Protein AF-A0A2G9MDY3-F1 (afdb_monomer_lite)

pLDDT: mean 88.64, std 10.99, range [37.69, 98.12]

Foldseek 3Di:
DDPDDVFQEDEDELVNLVDDLVSLCVVCVRGFKYAYDYDDKDFAPCLVVVFVVLCVVVVFFKEFEKAFAADPLQGRFKIFFLVQLLVPPDLQLSQLQDDRNRMMGTSVVCSVCSVLVSCVSVVDGNNPDDPVRYRYHHDHRMYDYLPGVSVVSLLPDDLVSRVSGIDGVLVVVLVVCVVVVNNPVDCSVVSVVVVCVVSVSVSVVVVVVVVVVVVD

Secondary structure (DSSP, 8-state):
--------EEEE-TTGGGS-HHHHHHHTTT-SEEEE--SSEEE-TTHHHHHHHHHHHH--SEEEEEEEEEETTTEEEEEE-HHHHHHHS-HHHHHHH--GGGEEEEHHHHHHTHHHHHHHHTT----S--TTTEEEEEEEEEEEETTSHHHHHHHTS-HHHHHHHEE-HHHHHHHHHHHTT-TTTSHHHHHHHHHHHHTT-HHHHHHHHHHHHTT-

Radius of gyration: 18.97 Å; chains: 1; bounding box: 50×37×52 Å

Sequence (216 aa):
MIFKIDKKIIRLNEEDLRKDLSYFKEKLKDYEYISFIKGKCKINKFRDYLLTRALSLTNKDISCCDYSAYSEPMGEYLIFMSLRNLRHAKKEEFNKMVDLNQIAVKRDYFLRNLDKFRKTLSGKEIEFINEKNTAFIEIPLVSIELDNPKINTINKLNKLSIEKSFQFNFAVELYSLKARNRLFTSPYLYKILLWAMIHRNWFIIKYLLEKSNMTS

Structure (mmCIF, N/CA/C/O backbone):
data_AF-A0A2G9MDY3-F1
#
_entry.id   AF-A0A2G9MDY3-F1
#
loop_
_atom_site.group_PDB
_atom_site.id
_atom_site.type_symbol
_atom_site.label_atom_id
_atom_site.label_alt_id
_atom_site.label_comp_id
_atom_site.label_asym_id
_atom_site.label_entity_id
_atom_site.label_seq_id
_atom_site.pdbx_PDB_ins_code
_atom_site.Cartn_x
_atom_site.Cartn_y
_atom_site.Cartn_z
_atom_site.occupancy
_atom_site.B_iso_or_equiv
_atom_site.auth_seq_id
_atom_site.auth_comp_id
_atom_site.auth_asym_id
_atom_site.auth_atom_id
_atom_site.pdbx_PDB_model_num
ATOM 1 N N . MET A 1 1 ? -17.557 -21.832 -3.424 1.00 38.56 1 MET A N 1
ATOM 2 C CA . MET A 1 1 ? -17.188 -21.831 -1.991 1.00 38.56 1 MET A CA 1
ATOM 3 C C . MET A 1 1 ? -17.495 -20.446 -1.431 1.00 38.56 1 MET A C 1
ATOM 5 O O . MET A 1 1 ? -16.902 -19.480 -1.895 1.00 38.56 1 MET A O 1
ATOM 9 N N . ILE A 1 2 ? -18.492 -20.323 -0.551 1.00 37.69 2 ILE A N 1
ATOM 10 C CA . ILE A 1 2 ? -18.902 -19.042 0.049 1.00 37.69 2 ILE A CA 1
ATOM 11 C C . ILE A 1 2 ? -18.134 -18.908 1.361 1.00 37.69 2 ILE A C 1
ATOM 13 O O . ILE A 1 2 ? -18.393 -19.647 2.308 1.00 37.69 2 ILE A O 1
ATOM 17 N N . PHE A 1 3 ? -17.155 -18.011 1.411 1.00 44.28 3 PHE A N 1
ATOM 18 C CA . PHE A 1 3 ? -16.399 -17.765 2.631 1.00 44.28 3 PHE A CA 1
ATOM 19 C C . PHE A 1 3 ? -17.243 -16.910 3.588 1.00 44.28 3 PHE A C 1
ATOM 21 O O . PHE A 1 3 ? -17.237 -15.684 3.512 1.00 44.28 3 PHE A O 1
ATOM 28 N N . LYS A 1 4 ? -18.018 -17.564 4.461 1.00 43.50 4 LYS A N 1
ATOM 29 C CA . LYS A 1 4 ? -18.798 -16.897 5.509 1.00 43.50 4 LYS A CA 1
ATOM 30 C C . LYS A 1 4 ? -17.879 -16.516 6.666 1.00 43.50 4 LYS A C 1
ATOM 32 O O . LYS A 1 4 ? -17.521 -17.334 7.505 1.00 43.50 4 LYS A O 1
ATOM 37 N N . ILE A 1 5 ? -17.492 -15.253 6.683 1.00 53.06 5 ILE A N 1
ATOM 38 C CA . ILE A 1 5 ? -17.042 -14.565 7.881 1.00 53.06 5 ILE A CA 1
ATOM 39 C C . ILE A 1 5 ? -18.185 -13.611 8.247 1.00 53.06 5 ILE A C 1
ATOM 41 O O . ILE A 1 5 ? -18.503 -12.727 7.456 1.00 53.06 5 ILE A O 1
ATOM 45 N N . ASP A 1 6 ? -18.781 -13.778 9.428 1.00 55.62 6 ASP A N 1
ATOM 46 C CA . ASP A 1 6 ? -19.875 -12.955 9.991 1.00 55.62 6 ASP A CA 1
ATOM 47 C C . ASP A 1 6 ? -19.447 -11.517 10.369 1.00 55.62 6 ASP A C 1
ATOM 49 O O . ASP A 1 6 ? -19.952 -10.906 11.309 1.00 55.62 6 ASP A O 1
ATOM 53 N N . LYS A 1 7 ? -18.467 -10.939 9.668 1.00 61.06 7 LYS A N 1
ATOM 54 C CA . LYS A 1 7 ? -17.857 -9.676 10.086 1.00 61.06 7 LYS A CA 1
ATOM 55 C C . LYS A 1 7 ? -18.560 -8.488 9.460 1.00 61.06 7 LYS A C 1
ATOM 57 O O . LYS A 1 7 ? -18.465 -8.245 8.259 1.00 61.06 7 LYS A O 1
ATOM 62 N N . LYS A 1 8 ? -19.179 -7.688 10.327 1.00 84.44 8 LYS A N 1
ATOM 63 C CA . LYS A 1 8 ? -19.641 -6.331 10.040 1.00 84.44 8 LYS A CA 1
ATOM 64 C C . LYS A 1 8 ? -18.410 -5.442 9.788 1.00 84.44 8 LYS A C 1
ATOM 66 O O . LYS A 1 8 ? -17.887 -4.814 10.707 1.00 84.44 8 LYS A O 1
ATOM 71 N N . ILE A 1 9 ? -17.898 -5.431 8.556 1.00 92.31 9 ILE A N 1
ATOM 72 C CA . ILE A 1 9 ? -16.914 -4.445 8.085 1.00 92.31 9 ILE A CA 1
ATOM 73 C C . ILE A 1 9 ? -17.639 -3.264 7.449 1.00 92.31 9 ILE A C 1
ATOM 75 O O . ILE A 1 9 ? -18.597 -3.443 6.701 1.00 92.31 9 ILE A O 1
ATOM 79 N N . ILE A 1 10 ? -17.152 -2.059 7.719 1.00 94.38 10 ILE A N 1
ATOM 80 C CA . ILE A 1 10 ? -17.548 -0.858 6.989 1.00 94.38 10 ILE A CA 1
ATOM 81 C C . ILE A 1 10 ? -16.352 -0.286 6.244 1.00 94.38 10 ILE A C 1
ATOM 83 O O . ILE A 1 10 ? -15.213 -0.330 6.716 1.00 94.38 10 ILE A O 1
ATOM 87 N N . ARG A 1 11 ? -16.614 0.249 5.056 1.00 94.06 11 ARG A N 1
ATOM 88 C CA . ARG A 1 11 ? -15.631 0.994 4.280 1.00 94.06 11 ARG A CA 1
ATOM 89 C C . ARG A 1 11 ? -15.905 2.481 4.447 1.00 94.06 11 ARG A C 1
ATOM 91 O O . ARG A 1 11 ? -17.011 2.925 4.159 1.00 94.06 11 ARG A O 1
ATOM 98 N N . LEU A 1 12 ? -14.908 3.219 4.917 1.00 94.50 12 LEU A N 1
ATOM 99 C CA . LEU A 1 12 ? -14.964 4.668 5.060 1.00 94.50 12 LEU A CA 1
ATOM 100 C C . LEU A 1 12 ? -14.267 5.340 3.883 1.00 94.50 12 LEU A C 1
ATOM 102 O O . LEU A 1 12 ? -13.198 4.896 3.452 1.00 94.50 12 LEU A O 1
ATOM 106 N N . ASN A 1 13 ? -14.861 6.418 3.389 1.00 92.38 13 ASN A N 1
ATOM 107 C CA . ASN A 1 13 ? -14.244 7.278 2.386 1.00 92.38 13 ASN A CA 1
ATOM 108 C C . ASN A 1 13 ? -13.581 8.512 3.036 1.00 92.38 13 ASN A C 1
ATOM 110 O O . ASN A 1 13 ? -13.541 8.668 4.260 1.00 92.38 13 ASN A O 1
ATOM 114 N N . GLU A 1 14 ? -13.028 9.401 2.212 1.00 88.00 14 GLU A N 1
ATOM 115 C CA . GLU A 1 14 ? -12.381 10.629 2.690 1.00 88.00 14 GLU A CA 1
ATOM 116 C C . GLU A 1 14 ? -13.346 11.601 3.384 1.00 88.00 14 GLU A C 1
ATOM 118 O O . GLU A 1 14 ? -12.943 12.316 4.301 1.00 88.00 14 GLU A O 1
ATOM 123 N N . GLU A 1 15 ? -14.610 11.639 2.964 1.00 90.31 15 GLU A N 1
ATOM 124 C CA . GLU A 1 15 ? -15.625 12.529 3.533 1.00 90.31 15 GLU A CA 1
ATOM 125 C C . GLU A 1 15 ? -16.046 12.075 4.930 1.00 90.31 15 GLU A C 1
ATOM 127 O O . GLU A 1 15 ? -16.189 12.904 5.832 1.00 90.31 15 GLU A O 1
ATOM 132 N N . ASP A 1 16 ? -16.167 10.760 5.132 1.00 90.31 16 ASP A N 1
ATOM 133 C CA . ASP A 1 16 ? -16.453 10.155 6.431 1.00 90.31 16 ASP A CA 1
ATOM 134 C C . ASP A 1 16 ? -15.417 10.583 7.469 1.00 90.31 16 ASP A C 1
ATOM 136 O O . ASP A 1 16 ? -15.757 11.013 8.567 1.00 90.31 16 ASP A O 1
ATOM 140 N N . LEU A 1 17 ? -14.135 10.522 7.109 1.00 87.62 17 LEU A N 1
ATOM 141 C CA . LEU A 1 17 ? -13.013 10.828 7.998 1.00 87.62 17 LEU A CA 1
ATOM 142 C C . LEU A 1 17 ? -12.923 12.307 8.415 1.00 87.62 17 LEU A C 1
ATOM 144 O O . LEU A 1 17 ? -12.200 12.623 9.363 1.00 87.62 17 LEU A O 1
ATOM 148 N N . ARG A 1 18 ? -13.691 13.207 7.787 1.00 90.00 18 ARG A N 1
ATOM 149 C CA . ARG A 1 18 ? -13.826 14.615 8.207 1.00 90.00 18 ARG A CA 1
ATOM 150 C C . ARG A 1 18 ? -14.886 14.825 9.294 1.00 90.00 18 ARG A C 1
ATOM 152 O O . ARG A 1 18 ? -14.945 15.911 9.864 1.00 90.00 18 ARG A O 1
ATOM 159 N N . LYS A 1 19 ? -15.720 13.822 9.584 1.00 93.12 19 LYS A N 1
ATOM 160 C CA . LYS A 1 19 ? -16.770 13.888 10.614 1.00 93.12 19 LYS A CA 1
ATOM 161 C C . LYS A 1 19 ? -16.190 13.772 12.019 1.00 93.12 19 LYS A C 1
ATOM 163 O O . LYS A 1 19 ? -15.053 13.332 12.189 1.00 93.12 19 LYS A O 1
ATOM 168 N N . ASP A 1 20 ? -16.960 14.182 13.022 1.00 92.00 20 ASP A N 1
ATOM 169 C CA . ASP A 1 20 ? -16.554 14.191 14.429 1.00 92.00 20 ASP A CA 1
ATOM 170 C C . ASP A 1 20 ? -16.581 12.796 15.092 1.00 92.00 20 ASP A C 1
ATOM 172 O O . ASP A 1 20 ? -16.919 11.783 14.480 1.00 92.00 20 ASP A O 1
ATOM 176 N N . LEU A 1 21 ? -16.152 12.722 16.356 1.00 92.00 21 LEU A N 1
ATOM 177 C CA . LEU A 1 21 ? -16.095 11.455 17.090 1.00 92.00 21 LEU A CA 1
ATOM 178 C C . LEU A 1 21 ? -17.491 10.900 17.423 1.00 92.00 21 LEU A C 1
ATOM 180 O O . LEU A 1 21 ? -17.662 9.682 17.437 1.00 92.00 21 LEU A O 1
ATOM 184 N N . SER A 1 22 ? -18.473 11.762 17.700 1.00 93.31 22 SER A N 1
ATOM 185 C CA . SER A 1 22 ? -19.866 11.369 17.972 1.00 93.31 22 SER A CA 1
ATOM 186 C C . SER A 1 22 ? -20.457 10.604 16.797 1.00 93.31 22 SER A C 1
ATOM 188 O O . SER A 1 22 ? -20.954 9.494 16.983 1.00 93.31 22 SER A O 1
ATOM 190 N N . TYR A 1 23 ? -20.281 11.138 15.587 1.00 94.25 23 TYR A N 1
ATOM 191 C CA . TYR A 1 23 ? -20.663 10.484 14.344 1.00 94.25 23 TYR A CA 1
ATOM 192 C C . TYR A 1 23 ? -20.082 9.073 14.244 1.00 94.25 23 TYR A C 1
ATOM 194 O O . TYR A 1 23 ? -20.791 8.119 13.930 1.00 94.25 23 TYR A O 1
ATOM 202 N N . PHE A 1 24 ? -18.792 8.915 14.549 1.00 93.88 24 PHE A N 1
ATOM 203 C CA . PHE A 1 24 ? -18.139 7.612 14.477 1.00 93.88 24 PHE A CA 1
ATOM 204 C C . PHE A 1 24 ? -18.621 6.631 15.539 1.00 93.88 24 PHE A C 1
ATOM 206 O O . PHE A 1 24 ? -18.802 5.457 15.222 1.00 93.88 24 PHE A O 1
ATOM 213 N N . LYS A 1 25 ? -18.854 7.078 16.777 1.00 93.44 25 LYS A N 1
ATOM 214 C CA . LYS A 1 25 ? -19.394 6.208 17.834 1.00 93.44 25 LYS A CA 1
ATOM 215 C C . LYS A 1 25 ? -20.750 5.624 17.440 1.00 93.44 25 LYS A C 1
ATOM 217 O O . LYS A 1 25 ? -20.996 4.450 17.697 1.00 93.44 25 LYS A O 1
ATOM 222 N N . GLU A 1 26 ? -21.591 6.418 16.785 1.00 94.44 26 GLU A N 1
ATOM 223 C CA . GLU A 1 26 ? -22.900 5.973 16.318 1.00 94.44 26 GLU A CA 1
ATOM 224 C C . GLU A 1 26 ? -22.807 5.112 15.050 1.00 94.44 26 GLU A C 1
ATOM 226 O O . GLU A 1 26 ? -23.263 3.968 15.049 1.00 94.44 26 GLU A O 1
ATOM 231 N N . LYS A 1 27 ? -22.161 5.615 13.988 1.00 94.00 27 LYS A N 1
ATOM 232 C CA . LYS A 1 27 ? -22.051 4.923 12.690 1.00 94.00 27 LYS A CA 1
ATOM 233 C C . LYS A 1 27 ? -21.358 3.569 12.804 1.00 94.00 27 LYS A C 1
ATOM 235 O O . LYS A 1 27 ? -21.689 2.643 12.068 1.00 94.00 27 LYS A O 1
ATOM 240 N N . LEU A 1 28 ? -20.384 3.453 13.705 1.00 94.62 28 LEU A N 1
ATOM 241 C CA . LEU A 1 28 ? -19.557 2.260 13.855 1.00 94.62 28 LEU A CA 1
ATOM 242 C C . LEU A 1 28 ? -20.050 1.311 14.953 1.00 94.62 28 LEU A C 1
ATOM 244 O O . LEU A 1 28 ? -19.397 0.296 15.184 1.00 94.62 28 LEU A O 1
ATOM 248 N N . LYS A 1 29 ? -21.176 1.595 15.626 1.00 93.06 29 LYS A N 1
ATOM 249 C CA . LYS A 1 29 ? -21.657 0.797 16.772 1.00 93.06 29 LYS A CA 1
ATOM 250 C C . LYS A 1 29 ? -21.814 -0.687 16.436 1.00 93.06 29 LYS A C 1
ATOM 252 O O . LYS A 1 29 ? -21.451 -1.549 17.231 1.00 93.06 29 LYS A O 1
ATOM 257 N N . ASP A 1 30 ? -22.278 -0.959 15.222 1.00 92.44 30 ASP A N 1
ATOM 258 C CA . ASP A 1 30 ? -22.514 -2.303 14.726 1.00 92.44 30 ASP A CA 1
ATOM 259 C C . ASP A 1 30 ? -21.273 -2.923 14.089 1.00 92.44 30 ASP A C 1
ATOM 261 O O . ASP A 1 30 ? -21.193 -4.135 13.997 1.00 92.44 30 ASP A O 1
ATOM 265 N N . TYR A 1 31 ? -20.278 -2.148 13.673 1.00 94.50 31 TYR A N 1
ATOM 266 C CA . TYR A 1 31 ? -19.159 -2.674 12.895 1.00 94.50 31 TYR A CA 1
ATOM 267 C C . TYR A 1 31 ? -17.989 -3.095 13.782 1.00 94.50 31 TYR A C 1
ATOM 269 O O . TYR A 1 31 ? -17.641 -2.426 14.747 1.00 94.50 31 TYR A O 1
ATOM 277 N N . GLU A 1 32 ? -17.341 -4.201 13.435 1.00 94.88 32 GLU A N 1
ATOM 278 C CA . GLU A 1 32 ? -16.154 -4.689 14.145 1.00 94.88 32 GLU A CA 1
ATOM 279 C C . GLU A 1 32 ? -14.865 -4.200 13.470 1.00 94.88 32 GLU A C 1
ATOM 281 O O . GLU A 1 32 ? -13.869 -3.899 14.134 1.00 94.88 32 GLU A O 1
ATOM 286 N N . TYR A 1 33 ? -14.902 -4.069 12.142 1.00 95.88 33 TYR A N 1
ATOM 287 C CA . TYR A 1 33 ? -13.753 -3.698 11.326 1.00 95.88 33 TYR A CA 1
ATOM 288 C C . TYR A 1 33 ? -14.051 -2.509 10.440 1.00 95.88 33 TYR A C 1
ATOM 290 O O . TYR A 1 33 ? -15.172 -2.295 9.980 1.00 95.88 33 TYR A O 1
ATOM 298 N N . ILE A 1 34 ? -12.996 -1.762 10.165 1.00 96.44 34 ILE A N 1
ATOM 299 C CA . ILE A 1 34 ? -13.036 -0.566 9.347 1.00 96.44 34 ILE A CA 1
ATOM 300 C C . ILE A 1 34 ? -11.976 -0.722 8.276 1.00 96.44 34 ILE A C 1
ATOM 302 O O . ILE A 1 34 ? -10.834 -1.070 8.567 1.00 96.44 34 ILE A O 1
ATOM 306 N N . SER A 1 35 ? -12.361 -0.465 7.039 1.00 95.56 35 SER A N 1
ATOM 307 C CA . SER A 1 35 ? -11.448 -0.359 5.910 1.00 95.56 35 SER A CA 1
ATOM 308 C C . SER A 1 35 ? -11.633 0.987 5.229 1.00 95.56 35 SER A C 1
ATOM 310 O O . SER A 1 35 ? -12.582 1.715 5.526 1.00 95.56 35 SER A O 1
ATOM 312 N N . PHE A 1 36 ? -10.737 1.321 4.308 1.00 93.88 36 PHE A N 1
ATOM 313 C CA . PHE A 1 36 ? -10.724 2.644 3.696 1.00 93.88 36 PHE A CA 1
ATOM 314 C C . PHE A 1 36 ? -10.801 2.580 2.175 1.00 93.88 36 PHE A C 1
ATOM 316 O O . PHE A 1 36 ? -10.432 1.573 1.554 1.00 93.88 36 PHE A O 1
ATOM 323 N N . ILE A 1 37 ? -11.300 3.670 1.594 1.00 91.06 37 ILE A N 1
ATOM 324 C CA . ILE A 1 37 ? -11.182 3.984 0.174 1.00 91.06 37 ILE A CA 1
ATOM 325 C C . ILE A 1 37 ? -10.776 5.448 -0.011 1.00 91.06 37 ILE A C 1
ATOM 327 O O . ILE A 1 37 ? -11.418 6.352 0.523 1.00 91.06 37 ILE A O 1
ATOM 331 N N . LYS A 1 38 ? -9.680 5.668 -0.736 1.00 88.06 38 LYS A N 1
ATOM 332 C CA . LYS A 1 38 ? -9.058 6.976 -0.958 1.00 88.06 38 LYS A CA 1
ATOM 333 C C . LYS A 1 38 ? -8.594 7.108 -2.408 1.00 88.06 38 LYS A C 1
ATOM 335 O O . LYS A 1 38 ? -7.854 6.249 -2.893 1.00 88.06 38 LYS A O 1
ATOM 340 N N . GLY A 1 39 ? -8.960 8.211 -3.061 1.00 85.62 39 GLY A N 1
ATOM 341 C CA . GLY A 1 39 ? -8.597 8.489 -4.454 1.00 85.62 39 GLY A CA 1
ATOM 342 C C . GLY A 1 39 ? -9.020 7.405 -5.459 1.00 85.62 39 GLY A C 1
ATOM 343 O O . GLY A 1 39 ? -9.844 6.536 -5.173 1.00 85.62 39 GLY A O 1
ATOM 344 N N . LYS A 1 40 ? -8.434 7.457 -6.664 1.00 87.69 40 LYS A N 1
ATOM 345 C CA . LYS A 1 40 ? -8.646 6.436 -7.699 1.00 87.69 40 LYS A CA 1
ATOM 346 C C . LYS A 1 40 ? -7.850 5.175 -7.368 1.00 87.69 40 LYS A C 1
ATOM 348 O O . LYS A 1 40 ? -6.620 5.213 -7.255 1.00 87.69 40 LYS A O 1
ATOM 353 N N . CYS A 1 41 ? -8.561 4.068 -7.194 1.00 91.62 41 CYS A N 1
ATOM 354 C CA . CYS A 1 41 ? -7.986 2.751 -6.963 1.00 91.62 41 CYS A CA 1
ATOM 355 C C . CYS A 1 41 ? -8.952 1.647 -7.410 1.00 91.62 41 CYS A C 1
ATOM 357 O O . CYS A 1 41 ? -10.169 1.838 -7.445 1.00 91.62 41 CYS A O 1
ATOM 359 N N . LYS A 1 42 ? -8.402 0.467 -7.703 1.00 93.06 42 LYS A N 1
ATOM 360 C CA . LYS A 1 42 ? -9.161 -0.769 -7.917 1.00 93.06 42 LYS A CA 1
ATOM 361 C C . LYS A 1 42 ? -8.990 -1.667 -6.701 1.00 93.06 42 LYS A C 1
ATOM 363 O O . LYS A 1 42 ? -7.872 -1.925 -6.263 1.00 93.06 42 LYS A O 1
ATOM 368 N N . ILE A 1 43 ? -10.103 -2.143 -6.153 1.00 93.31 43 ILE A N 1
ATOM 369 C CA . ILE A 1 43 ? -10.115 -3.004 -4.968 1.00 93.31 43 ILE A CA 1
ATOM 370 C C . ILE A 1 43 ? -10.360 -4.447 -5.395 1.00 93.31 43 ILE A C 1
ATOM 372 O O . ILE A 1 43 ? -11.357 -4.740 -6.057 1.00 93.31 43 ILE A O 1
ATOM 376 N N . ASN A 1 44 ? -9.479 -5.364 -4.991 1.00 94.62 44 ASN A N 1
ATOM 377 C CA . ASN A 1 44 ? -9.714 -6.788 -5.187 1.00 94.62 44 ASN A CA 1
ATOM 378 C C . ASN A 1 44 ? -10.982 -7.212 -4.424 1.00 94.62 44 ASN A C 1
ATOM 380 O O . ASN A 1 44 ? -11.157 -6.864 -3.255 1.00 94.62 44 ASN A O 1
ATOM 384 N N . LYS A 1 45 ? -11.853 -8.010 -5.053 1.00 92.94 45 LYS A N 1
ATOM 385 C CA . LYS A 1 45 ? -13.113 -8.476 -4.443 1.00 92.94 45 LYS A CA 1
ATOM 386 C C . LYS A 1 45 ? -12.925 -9.238 -3.124 1.00 92.94 45 LYS A C 1
ATOM 388 O O . LYS A 1 45 ? -13.845 -9.298 -2.317 1.00 92.94 45 LYS A O 1
ATOM 393 N N . PHE A 1 46 ? -11.739 -9.798 -2.894 1.00 92.88 46 PHE A N 1
ATOM 394 C CA . PHE A 1 46 ? -11.382 -10.512 -1.672 1.00 92.88 46 PHE A CA 1
ATOM 395 C C . PHE A 1 46 ? -10.633 -9.650 -0.647 1.00 92.88 46 PHE A C 1
ATOM 397 O O . PHE A 1 46 ? -10.294 -10.166 0.415 1.00 92.88 46 PHE A O 1
ATOM 404 N N . ARG A 1 47 ? -10.373 -8.359 -0.923 1.00 95.00 47 ARG A N 1
ATOM 405 C CA . ARG A 1 47 ? -9.555 -7.492 -0.055 1.00 95.00 47 ARG A CA 1
ATOM 406 C C . ARG A 1 47 ? -10.059 -7.492 1.384 1.00 95.00 47 ARG A C 1
ATOM 408 O O . ARG A 1 47 ? -9.335 -7.881 2.295 1.00 95.00 47 ARG A O 1
ATOM 415 N N . ASP A 1 48 ? -11.306 -7.074 1.575 1.00 94.25 48 ASP A N 1
ATOM 416 C CA . ASP A 1 48 ? -11.885 -6.904 2.910 1.00 94.25 48 ASP A CA 1
ATOM 417 C C . ASP A 1 48 ? -12.001 -8.241 3.645 1.00 94.25 48 ASP A C 1
ATOM 419 O O . ASP A 1 48 ? -11.737 -8.321 4.844 1.00 94.25 48 ASP A O 1
ATOM 423 N N . TYR A 1 49 ? -12.303 -9.312 2.912 1.00 93.00 49 TYR A N 1
ATOM 424 C CA . TYR A 1 49 ? -12.314 -10.666 3.452 1.00 93.00 49 TYR A CA 1
ATOM 425 C C . TYR A 1 49 ? -10.935 -11.074 3.997 1.00 93.00 49 TYR A C 1
ATOM 427 O O . TYR A 1 49 ? -10.824 -11.473 5.155 1.00 93.00 49 TYR A O 1
ATOM 435 N N . LEU A 1 50 ? -9.874 -10.939 3.197 1.00 95.31 50 LEU A N 1
ATOM 436 C CA . LEU A 1 50 ? -8.525 -11.354 3.588 1.00 95.31 50 LEU A CA 1
ATOM 437 C C . LEU A 1 50 ? -7.972 -10.491 4.727 1.00 95.31 50 LEU A C 1
ATOM 439 O O . LEU A 1 50 ? -7.444 -11.032 5.700 1.00 95.31 50 LEU A O 1
ATOM 443 N N . LEU A 1 51 ? -8.157 -9.170 4.655 1.00 95.94 51 LEU A N 1
ATOM 444 C CA . LEU A 1 51 ? -7.737 -8.237 5.702 1.00 95.94 51 LEU A CA 1
ATOM 445 C C . LEU A 1 51 ? -8.431 -8.535 7.041 1.00 95.94 51 LEU A C 1
ATOM 447 O O . LEU A 1 51 ? -7.777 -8.725 8.068 1.00 95.94 51 LEU A O 1
ATOM 451 N N . THR A 1 52 ? -9.759 -8.676 7.045 1.00 95.31 52 THR A N 1
ATOM 452 C CA . THR A 1 52 ? -10.505 -8.968 8.283 1.00 95.31 52 THR A CA 1
ATOM 453 C C . THR A 1 52 ? -10.272 -10.382 8.811 1.00 95.31 52 THR A C 1
ATOM 455 O O . THR A 1 52 ? -10.319 -10.606 10.029 1.00 95.31 52 THR A O 1
ATOM 458 N N . ARG A 1 53 ? -9.979 -11.352 7.935 1.00 94.31 53 ARG A N 1
ATOM 459 C CA . ARG A 1 53 ? -9.550 -12.693 8.343 1.00 94.31 53 ARG A CA 1
ATOM 460 C C . ARG A 1 53 ? -8.192 -12.648 9.036 1.00 94.31 53 ARG A C 1
ATOM 462 O O . ARG A 1 53 ? -8.060 -13.255 10.098 1.00 94.31 53 ARG A O 1
ATOM 469 N N . ALA A 1 54 ? -7.230 -11.895 8.504 1.00 95.69 54 ALA A N 1
ATOM 470 C CA . ALA A 1 54 ? -5.920 -11.717 9.127 1.00 95.69 54 ALA A CA 1
ATOM 471 C C . ALA A 1 54 ? -6.035 -11.091 10.526 1.00 95.69 54 ALA A C 1
ATOM 473 O O . ALA A 1 54 ? -5.432 -11.596 11.474 1.00 95.69 54 ALA A O 1
ATOM 474 N N . LEU A 1 55 ? -6.884 -10.069 10.691 1.00 95.88 55 LEU A N 1
ATOM 475 C CA . LEU A 1 55 ? -7.191 -9.490 12.007 1.00 95.88 55 LEU A CA 1
ATOM 476 C C . LEU A 1 55 ? -7.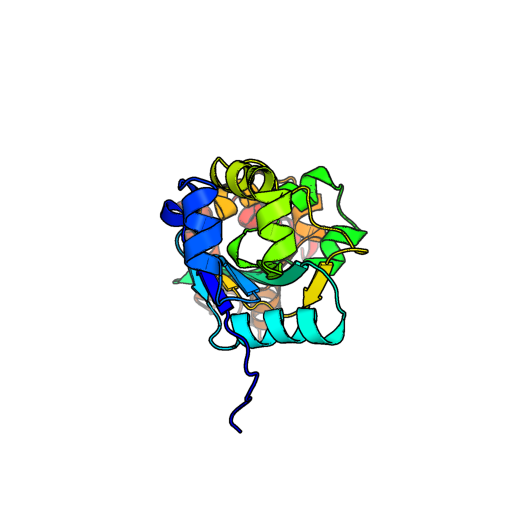787 -10.523 12.973 1.00 95.88 55 LEU A C 1
ATOM 478 O O . LEU A 1 55 ? -7.396 -10.575 14.136 1.00 95.88 55 LEU A O 1
ATOM 482 N N . SER A 1 56 ? -8.696 -11.375 12.482 1.00 93.81 56 SER A N 1
ATOM 483 C CA . SER A 1 56 ? -9.304 -12.449 13.283 1.00 93.81 56 SER A CA 1
ATOM 484 C C . SER A 1 56 ? -8.283 -13.429 13.828 1.00 93.81 56 SER A C 1
ATOM 486 O O . SER A 1 56 ? -8.366 -13.827 14.980 1.00 93.81 56 SER A O 1
ATOM 488 N N . LEU A 1 57 ? -7.389 -13.884 12.950 1.00 94.50 57 LEU A N 1
ATOM 489 C CA . LEU A 1 57 ? -6.496 -15.002 13.228 1.00 94.50 57 LEU A CA 1
ATOM 490 C C . LEU A 1 57 ? -5.315 -14.572 14.087 1.00 94.50 57 LEU A C 1
ATOM 492 O O . LEU A 1 57 ? -4.861 -15.324 14.938 1.00 94.50 57 LEU A O 1
ATOM 496 N N . THR A 1 58 ? -4.815 -13.362 13.854 1.00 96.06 58 THR A N 1
ATOM 497 C CA . THR A 1 58 ? -3.620 -12.855 14.536 1.00 96.06 58 THR A CA 1
ATOM 498 C C . THR A 1 58 ? -3.943 -12.066 15.800 1.00 96.06 58 THR A C 1
ATOM 500 O O . THR A 1 58 ? -3.037 -11.730 16.556 1.00 96.06 58 THR A O 1
ATOM 503 N N . ASN A 1 59 ? -5.217 -11.712 16.001 1.00 95.06 59 ASN A N 1
ATOM 504 C CA . ASN A 1 59 ? -5.692 -10.801 17.039 1.00 95.06 59 ASN A CA 1
ATOM 505 C C . ASN A 1 59 ? -5.016 -9.411 17.037 1.00 95.06 59 ASN A C 1
ATOM 507 O O . ASN A 1 59 ? -5.192 -8.631 17.975 1.00 95.06 59 ASN A O 1
ATOM 511 N N . LYS A 1 60 ? -4.285 -9.057 15.976 1.00 97.56 60 LYS A N 1
ATOM 512 C CA . LYS A 1 60 ? -3.657 -7.742 15.826 1.00 97.56 60 LYS A CA 1
ATOM 513 C C . LYS A 1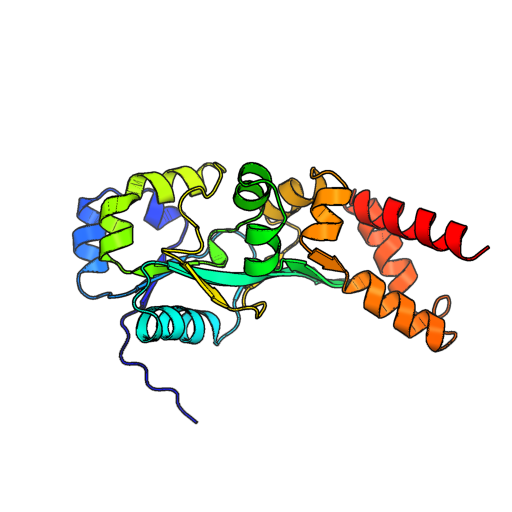 60 ? -4.701 -6.653 15.580 1.00 97.56 60 LYS A C 1
ATOM 515 O O . LYS A 1 60 ? -5.845 -6.936 15.228 1.00 97.56 60 LYS A O 1
ATOM 520 N N . ASP A 1 61 ? -4.312 -5.401 15.793 1.00 98.06 61 ASP A N 1
ATOM 521 C CA . ASP A 1 61 ? -5.215 -4.256 15.642 1.00 98.06 61 ASP A CA 1
ATOM 522 C C . ASP A 1 61 ? -5.387 -3.828 14.186 1.00 98.06 61 ASP A C 1
ATOM 524 O O . ASP A 1 61 ? -6.456 -3.349 13.802 1.00 98.06 61 ASP A O 1
ATOM 528 N N . ILE A 1 62 ? -4.334 -3.999 13.385 1.00 98.12 62 ILE A N 1
ATOM 529 C CA . ILE A 1 62 ? -4.249 -3.542 12.001 1.00 98.12 62 ILE A CA 1
ATOM 530 C C . ILE A 1 62 ? -3.917 -4.729 11.098 1.00 98.12 62 ILE A C 1
ATOM 532 O O . ILE A 1 62 ? -3.185 -5.640 11.476 1.00 98.12 62 ILE A O 1
ATOM 536 N N . SER A 1 63 ? -4.450 -4.710 9.884 1.00 97.88 63 SER A N 1
ATOM 537 C CA . SER A 1 63 ? -4.012 -5.543 8.771 1.00 97.88 63 SER A CA 1
ATOM 538 C C . SER A 1 63 ? -3.615 -4.645 7.609 1.00 97.88 63 SER A C 1
ATOM 540 O O . SER A 1 63 ? -4.243 -3.607 7.398 1.00 97.88 63 SER A O 1
ATOM 542 N N . CYS A 1 64 ? -2.565 -5.025 6.892 1.00 98.12 64 CYS A N 1
ATOM 543 C CA . CYS A 1 64 ? -2.021 -4.272 5.770 1.00 98.12 64 CYS A CA 1
ATOM 544 C C . CYS A 1 64 ? -1.666 -5.245 4.645 1.00 98.12 64 CYS A C 1
ATOM 546 O O . CYS A 1 64 ? -0.880 -6.170 4.860 1.00 98.12 64 CYS A O 1
ATOM 548 N N . CYS A 1 65 ? -2.267 -5.068 3.472 1.00 97.88 65 CYS A N 1
ATOM 549 C CA . CYS A 1 65 ? -1.913 -5.831 2.278 1.00 97.88 65 CYS A CA 1
ATOM 550 C C . CYS A 1 65 ? -0.890 -5.089 1.426 1.00 97.88 65 CYS A C 1
ATOM 552 O O . CYS A 1 65 ? -0.687 -3.894 1.603 1.00 97.88 65 CYS A O 1
ATOM 554 N N . ASP A 1 66 ? -0.317 -5.756 0.438 1.00 97.62 66 ASP A N 1
ATOM 555 C CA . ASP A 1 66 ? 0.453 -5.094 -0.612 1.00 97.62 66 ASP A CA 1
ATOM 556 C C . ASP A 1 66 ? -0.461 -4.319 -1.575 1.00 97.62 66 ASP A C 1
ATOM 558 O O . ASP A 1 66 ? -1.688 -4.490 -1.581 1.00 97.62 66 ASP A O 1
ATOM 562 N N . TYR A 1 67 ? 0.133 -3.460 -2.407 1.00 96.88 67 TYR A N 1
ATOM 563 C CA . TYR A 1 67 ? -0.568 -2.828 -3.528 1.00 96.88 67 TYR A CA 1
ATOM 564 C C . TYR A 1 67 ? 0.253 -2.876 -4.807 1.00 96.88 67 TYR A C 1
ATOM 566 O O . TYR A 1 67 ? 1.482 -2.931 -4.774 1.00 96.88 67 TYR A O 1
ATOM 574 N N . SER A 1 68 ? -0.434 -2.797 -5.940 1.00 95.94 68 SER A N 1
ATOM 575 C CA . SER A 1 68 ? 0.172 -2.555 -7.242 1.00 95.94 68 SER A CA 1
ATOM 576 C C . SER A 1 68 ? 0.004 -1.096 -7.662 1.00 95.94 68 SER A C 1
ATOM 578 O O . SER A 1 68 ? -1.018 -0.468 -7.390 1.00 95.94 68 SER A O 1
ATOM 580 N N . ALA A 1 69 ? 1.008 -0.529 -8.324 1.00 93.12 69 ALA A N 1
ATOM 581 C CA . ALA A 1 69 ? 0.828 0.682 -9.111 1.00 93.12 69 ALA A CA 1
ATOM 582 C C . ALA A 1 69 ? 0.334 0.273 -10.502 1.00 93.12 69 ALA A C 1
ATOM 584 O O . ALA A 1 69 ? 0.955 -0.568 -11.158 1.00 93.12 69 ALA A O 1
ATOM 585 N N . TYR A 1 70 ? -0.784 0.852 -10.935 1.00 91.88 70 TYR A N 1
ATOM 586 C CA . TYR A 1 70 ? -1.466 0.484 -12.170 1.00 91.88 70 TYR A CA 1
ATOM 587 C C . TYR A 1 70 ? -1.569 1.665 -13.133 1.00 91.88 70 TYR A C 1
ATOM 589 O O . TYR A 1 70 ? -1.920 2.783 -12.748 1.00 91.88 70 TYR A O 1
ATOM 597 N N . SER A 1 71 ? -1.341 1.393 -14.415 1.00 88.12 71 SER A N 1
ATOM 598 C CA . SER A 1 71 ? -1.781 2.262 -15.502 1.00 88.12 71 SER A CA 1
ATOM 599 C C . SER A 1 71 ? -2.380 1.419 -16.621 1.00 88.12 71 SER A C 1
ATOM 601 O O . SER A 1 71 ? -1.950 0.296 -16.864 1.00 88.12 71 SER A O 1
ATOM 603 N N . GLU A 1 72 ? -3.384 1.946 -17.315 1.00 86.62 72 GLU A N 1
ATOM 604 C CA . GLU A 1 72 ? -4.036 1.238 -18.419 1.00 86.62 72 GLU A CA 1
ATOM 605 C C . GLU A 1 72 ? -3.066 0.718 -19.498 1.00 86.62 72 GLU A C 1
ATOM 607 O O . GLU A 1 72 ? -3.165 -0.460 -19.844 1.00 86.62 72 GLU A O 1
ATOM 612 N N . PRO A 1 73 ? -2.081 1.500 -19.990 1.00 84.94 73 PRO A N 1
ATOM 613 C CA . PRO A 1 73 ? -1.175 0.989 -21.014 1.00 84.94 73 PRO A CA 1
ATOM 614 C C . PRO A 1 73 ? -0.188 -0.066 -20.495 1.00 84.94 73 PRO A C 1
ATOM 616 O O . PRO A 1 73 ? 0.319 -0.835 -21.311 1.00 84.94 73 PRO A O 1
ATOM 619 N N . MET A 1 74 ? 0.101 -0.102 -19.186 1.00 85.38 74 MET A N 1
ATOM 620 C CA . MET A 1 74 ? 1.159 -0.938 -18.591 1.00 85.38 74 MET A CA 1
ATOM 621 C C . MET A 1 74 ? 0.650 -2.112 -17.756 1.00 85.38 74 MET A C 1
ATOM 623 O O . MET A 1 74 ? 1.429 -3.015 -17.456 1.00 85.38 74 MET A O 1
ATOM 627 N N . GLY A 1 75 ? -0.618 -2.094 -17.353 1.00 90.38 75 GLY A N 1
ATOM 628 C CA . GLY A 1 75 ? -1.109 -2.948 -16.282 1.00 90.38 75 GLY A CA 1
ATOM 629 C C . GLY A 1 75 ? -0.456 -2.601 -14.941 1.00 90.38 75 GLY A C 1
ATOM 630 O O . GLY A 1 75 ? -0.175 -1.439 -14.639 1.00 90.38 75 GLY A O 1
ATOM 631 N N . GLU A 1 76 ? -0.226 -3.623 -14.121 1.00 92.62 76 GLU A N 1
ATOM 632 C CA . GLU A 1 76 ? 0.448 -3.511 -12.825 1.00 92.62 76 GLU A CA 1
ATOM 633 C C . GLU A 1 76 ? 1.967 -3.459 -13.015 1.00 92.62 76 GLU A C 1
ATOM 635 O O . GLU A 1 76 ? 2.621 -4.493 -13.156 1.00 92.62 76 GLU A O 1
ATOM 640 N N . TYR A 1 77 ? 2.538 -2.255 -13.036 1.00 92.31 77 TYR A N 1
ATOM 641 C CA . TYR A 1 77 ? 3.943 -2.053 -13.402 1.00 92.31 77 TYR A CA 1
ATOM 642 C C . TYR A 1 77 ? 4.898 -2.075 -12.198 1.00 92.31 77 TYR A C 1
ATOM 644 O O . TYR A 1 77 ? 6.069 -2.424 -12.358 1.00 92.31 77 TYR A O 1
ATOM 652 N N . LEU A 1 78 ? 4.410 -1.776 -10.990 1.00 93.81 78 LEU A N 1
ATOM 653 C CA . LEU A 1 78 ? 5.143 -1.932 -9.727 1.00 93.81 78 LEU A CA 1
ATOM 654 C C . LEU A 1 78 ? 4.268 -2.647 -8.699 1.00 93.81 78 LEU A C 1
ATOM 656 O O . LEU A 1 78 ? 3.066 -2.404 -8.658 1.00 93.81 78 LEU A O 1
ATOM 660 N N . ILE A 1 79 ? 4.872 -3.452 -7.825 1.00 95.44 79 ILE A N 1
ATOM 661 C CA . ILE A 1 79 ? 4.200 -4.004 -6.638 1.00 95.44 79 ILE A CA 1
ATOM 662 C C . ILE A 1 79 ? 4.957 -3.563 -5.393 1.00 95.44 79 ILE A C 1
ATOM 664 O O . ILE A 1 79 ? 6.147 -3.836 -5.272 1.00 95.44 79 ILE A O 1
ATOM 668 N N . PHE A 1 80 ? 4.274 -2.892 -4.474 1.00 95.62 80 PHE A N 1
ATOM 669 C CA . PHE A 1 80 ? 4.801 -2.518 -3.169 1.00 95.62 80 PHE A CA 1
ATOM 670 C C . PHE A 1 80 ? 4.708 -3.691 -2.195 1.00 95.62 80 PHE A C 1
ATOM 672 O O . PHE A 1 80 ? 3.603 -4.123 -1.877 1.00 95.62 80 PHE A O 1
ATOM 679 N N . MET A 1 81 ? 5.848 -4.163 -1.687 1.00 94.69 81 MET A N 1
ATOM 680 C CA . MET A 1 81 ? 5.906 -5.273 -0.726 1.00 94.69 81 MET A CA 1
ATOM 681 C C . MET A 1 81 ? 5.999 -4.732 0.704 1.00 94.69 81 MET A C 1
ATOM 683 O O . MET A 1 81 ? 7.086 -4.415 1.186 1.00 94.69 81 MET A O 1
ATOM 687 N N . SER A 1 82 ? 4.873 -4.622 1.398 1.00 95.00 82 SER A N 1
ATOM 688 C CA . SER A 1 82 ? 4.725 -3.909 2.672 1.00 95.00 82 SER A CA 1
ATOM 689 C C . SER A 1 82 ? 5.593 -4.486 3.786 1.00 95.00 82 SER A C 1
ATOM 691 O O . SER A 1 82 ? 6.310 -3.739 4.451 1.00 95.00 82 SER A O 1
ATOM 693 N N . LEU A 1 83 ? 5.565 -5.809 3.986 1.00 94.81 83 LEU A N 1
ATOM 694 C CA . LEU A 1 83 ? 6.346 -6.461 5.044 1.00 94.81 83 LEU A CA 1
ATOM 695 C C . LEU A 1 83 ? 7.848 -6.362 4.771 1.00 94.81 83 LEU A C 1
ATOM 697 O O . LEU A 1 83 ? 8.627 -5.982 5.647 1.00 94.81 83 LEU A O 1
ATOM 701 N N . ARG A 1 84 ? 8.252 -6.667 3.535 1.00 91.69 84 ARG A N 1
ATOM 702 C CA . ARG A 1 84 ? 9.643 -6.538 3.095 1.00 91.69 84 ARG A CA 1
ATOM 703 C C . ARG A 1 84 ? 10.141 -5.105 3.274 1.00 91.69 84 ARG A C 1
ATOM 705 O O . ARG A 1 84 ? 11.232 -4.895 3.793 1.00 91.69 84 ARG A O 1
ATOM 712 N N . ASN A 1 85 ? 9.335 -4.125 2.882 1.00 91.62 85 ASN A N 1
ATOM 713 C CA . ASN A 1 85 ? 9.685 -2.719 2.994 1.00 91.62 85 ASN A CA 1
ATOM 714 C C . ASN A 1 85 ? 9.869 -2.296 4.453 1.00 91.62 85 ASN A C 1
ATOM 716 O O . ASN A 1 85 ? 10.908 -1.736 4.791 1.00 91.62 85 ASN A O 1
ATOM 720 N N . LEU A 1 86 ? 8.930 -2.660 5.332 1.00 93.06 86 LEU A N 1
ATOM 721 C CA . LEU A 1 86 ? 9.016 -2.358 6.761 1.00 93.06 86 LEU A CA 1
ATOM 722 C C . LEU A 1 86 ? 10.339 -2.829 7.390 1.00 93.06 86 LEU A C 1
ATOM 724 O O . LEU A 1 86 ? 10.865 -2.167 8.280 1.00 93.06 86 LEU A O 1
ATOM 728 N N . ARG A 1 87 ? 10.878 -3.962 6.927 1.00 90.69 87 ARG A N 1
ATOM 729 C CA . ARG A 1 87 ? 12.120 -4.558 7.445 1.00 90.69 87 ARG A CA 1
ATOM 730 C C . ARG A 1 87 ? 13.401 -3.945 6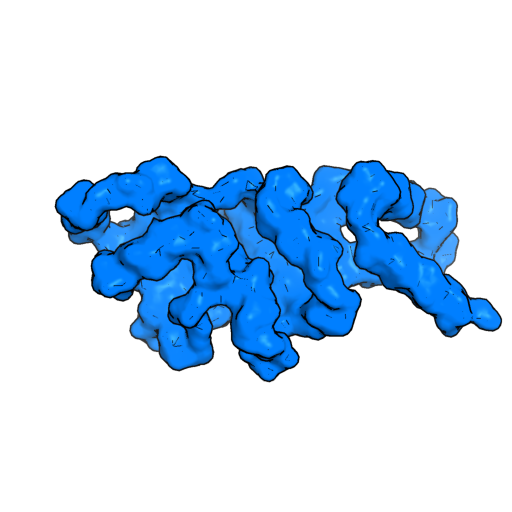.883 1.00 90.69 87 ARG A C 1
ATOM 732 O O . ARG A 1 87 ? 14.455 -4.102 7.493 1.00 90.69 87 ARG A O 1
ATOM 739 N N . HIS A 1 88 ? 13.342 -3.298 5.720 1.00 87.50 88 HIS A N 1
ATOM 740 C CA . HIS A 1 88 ? 14.543 -2.890 4.980 1.00 87.50 88 HIS A CA 1
ATOM 741 C C . HIS A 1 88 ? 14.646 -1.391 4.697 1.00 87.50 88 HIS A C 1
ATOM 743 O O . HIS A 1 88 ? 15.756 -0.899 4.470 1.00 87.50 88 HIS A O 1
ATOM 749 N N . ALA A 1 89 ? 13.531 -0.665 4.670 1.00 86.81 89 ALA A N 1
ATOM 750 C CA . ALA A 1 89 ? 13.535 0.775 4.474 1.00 86.81 89 ALA A CA 1
ATOM 751 C C . ALA A 1 89 ? 13.645 1.517 5.805 1.00 86.81 89 ALA A C 1
ATOM 753 O O . ALA A 1 89 ? 13.313 1.003 6.875 1.00 86.81 89 ALA A O 1
ATOM 754 N N . LYS A 1 90 ? 14.079 2.778 5.728 1.00 88.81 90 LYS A N 1
ATOM 755 C CA . LYS A 1 90 ? 13.954 3.697 6.861 1.00 88.81 90 LYS A CA 1
ATOM 756 C C . LYS A 1 90 ? 12.474 3.893 7.174 1.00 88.81 90 LYS A C 1
ATOM 758 O O . LYS A 1 90 ? 11.652 3.962 6.260 1.00 88.81 90 LYS A O 1
ATOM 763 N N . LYS A 1 91 ? 12.139 4.023 8.457 1.00 89.31 91 LYS A N 1
ATOM 764 C CA . LYS A 1 91 ? 10.750 4.131 8.918 1.00 89.31 91 LYS A CA 1
ATOM 765 C C . LYS A 1 91 ? 10.001 5.272 8.224 1.00 89.31 91 LYS A C 1
ATOM 767 O O . LYS A 1 91 ? 8.866 5.091 7.801 1.00 89.31 91 LYS A O 1
ATOM 772 N N . GLU A 1 92 ? 10.649 6.416 8.051 1.00 87.56 92 GLU A N 1
ATOM 773 C CA . GLU A 1 92 ? 10.090 7.595 7.384 1.00 87.56 92 GLU A CA 1
ATOM 774 C C . GLU A 1 92 ? 9.809 7.314 5.899 1.00 87.56 92 GLU A C 1
ATOM 776 O O . GLU A 1 92 ? 8.789 7.726 5.354 1.00 87.56 92 GLU A O 1
ATOM 781 N N . GLU A 1 93 ? 10.685 6.566 5.222 1.00 87.62 93 GLU A N 1
ATOM 782 C CA . GLU A 1 93 ? 10.468 6.170 3.826 1.00 87.62 93 GLU A CA 1
ATOM 783 C C . GLU A 1 93 ? 9.314 5.175 3.701 1.00 87.62 93 GLU A C 1
ATOM 785 O O . GLU A 1 93 ? 8.460 5.338 2.830 1.00 87.62 93 GLU A O 1
ATOM 790 N N . PHE A 1 94 ? 9.243 4.192 4.600 1.00 91.19 94 PHE A N 1
ATOM 791 C CA . PHE A 1 94 ? 8.126 3.255 4.663 1.00 91.19 94 PHE A CA 1
ATOM 792 C C . PHE A 1 94 ? 6.797 3.996 4.867 1.00 91.19 94 PHE A C 1
ATOM 794 O O . PHE A 1 94 ? 5.872 3.837 4.067 1.00 91.19 94 PHE A O 1
ATOM 801 N N . ASN A 1 95 ? 6.712 4.879 5.868 1.00 90.69 95 ASN A N 1
ATOM 802 C CA . ASN A 1 95 ? 5.483 5.612 6.180 1.00 90.69 95 ASN A CA 1
ATOM 803 C C . ASN A 1 95 ? 5.017 6.503 5.009 1.00 90.69 95 ASN A C 1
ATOM 805 O O . ASN A 1 95 ? 3.812 6.687 4.811 1.00 90.69 95 ASN A O 1
ATOM 809 N N . LYS A 1 96 ? 5.954 7.019 4.197 1.00 88.31 96 LYS A N 1
ATOM 810 C CA . LYS A 1 96 ? 5.666 7.747 2.947 1.00 88.31 96 LYS A CA 1
ATOM 811 C C . LYS A 1 96 ? 5.124 6.867 1.833 1.00 88.31 96 LYS A C 1
ATOM 813 O O . LYS A 1 96 ? 4.490 7.407 0.926 1.00 88.31 96 LYS A O 1
ATOM 818 N N . MET A 1 97 ? 5.341 5.555 1.863 1.00 90.25 97 MET A N 1
ATOM 819 C CA . MET A 1 97 ? 4.917 4.622 0.812 1.00 90.25 97 MET A CA 1
ATOM 820 C C . MET A 1 97 ? 3.648 3.838 1.142 1.00 90.25 97 MET A C 1
ATOM 822 O O . MET A 1 97 ? 2.962 3.424 0.211 1.00 90.25 97 MET A O 1
ATOM 826 N N . VAL A 1 98 ? 3.284 3.716 2.420 1.00 92.19 98 VAL A N 1
ATOM 827 C CA . VAL A 1 98 ? 2.017 3.092 2.833 1.00 92.19 98 VAL A CA 1
ATOM 828 C C . VAL A 1 98 ? 0.831 3.955 2.421 1.00 92.19 98 VAL A C 1
ATOM 830 O O . VAL A 1 98 ? 0.799 5.155 2.688 1.00 92.19 98 VAL A O 1
ATOM 833 N N . ASP A 1 99 ? -0.158 3.345 1.794 1.00 91.81 99 ASP A N 1
ATOM 834 C CA . ASP A 1 99 ? -1.429 3.936 1.422 1.00 91.81 99 ASP A CA 1
ATOM 835 C C . ASP A 1 99 ? -2.571 3.432 2.316 1.00 91.81 99 ASP A C 1
ATOM 837 O O . ASP A 1 99 ? -2.618 2.269 2.720 1.00 91.81 99 ASP A O 1
ATOM 841 N N . LEU A 1 100 ? -3.525 4.314 2.616 1.00 92.50 100 LEU A N 1
ATOM 842 C CA . LEU A 1 100 ? -4.648 3.994 3.496 1.00 92.50 100 LEU A CA 1
ATOM 843 C C . LEU A 1 100 ? -5.547 2.890 2.908 1.00 92.50 100 LEU A C 1
ATOM 845 O O . LEU A 1 100 ? -6.137 2.116 3.660 1.00 92.50 100 LEU A O 1
ATOM 849 N N . ASN A 1 101 ? -5.609 2.767 1.577 1.00 93.69 101 ASN A N 1
ATOM 850 C CA . ASN A 1 101 ? -6.382 1.726 0.898 1.00 93.69 101 ASN A CA 1
ATOM 851 C C . ASN A 1 101 ? -5.910 0.300 1.230 1.00 93.69 101 ASN A C 1
ATOM 853 O O . ASN A 1 101 ? -6.696 -0.639 1.089 1.00 93.69 101 ASN A O 1
ATOM 857 N N . GLN A 1 102 ? -4.657 0.134 1.671 1.00 95.44 102 GLN A N 1
ATOM 858 C CA . GLN A 1 102 ? -4.073 -1.160 2.048 1.00 95.44 102 GLN A CA 1
ATOM 859 C C . GLN A 1 102 ? -4.580 -1.682 3.397 1.00 95.44 102 GLN A C 1
ATOM 861 O O . GLN A 1 102 ? -4.327 -2.835 3.749 1.00 95.44 102 GLN A O 1
ATOM 866 N N . ILE A 1 103 ? -5.227 -0.820 4.183 1.00 96.25 103 ILE A N 1
ATOM 867 C CA . ILE A 1 103 ? -5.394 -1.016 5.617 1.00 96.25 103 ILE A CA 1
ATOM 868 C C . ILE A 1 103 ? -6.831 -1.413 5.950 1.00 96.25 103 ILE A C 1
ATOM 870 O O . ILE A 1 103 ? -7.794 -0.776 5.514 1.00 96.25 103 ILE A O 1
ATOM 874 N N . ALA A 1 104 ? -6.968 -2.413 6.819 1.00 96.75 104 ALA A N 1
ATOM 875 C CA . ALA A 1 104 ? -8.154 -2.572 7.653 1.00 96.75 104 ALA A CA 1
ATOM 876 C C . ALA A 1 104 ? -7.759 -2.617 9.130 1.00 96.75 104 ALA A C 1
ATOM 878 O O . ALA A 1 104 ? -6.675 -3.083 9.483 1.00 96.75 104 ALA A O 1
ATOM 879 N N . VAL A 1 105 ? -8.641 -2.138 10.000 1.00 97.38 105 VAL A N 1
ATOM 880 C CA . VAL A 1 105 ? -8.365 -1.931 11.422 1.00 97.38 105 VAL A CA 1
ATOM 881 C C . VAL A 1 105 ? -9.563 -2.335 12.279 1.00 97.38 105 VAL A C 1
ATOM 883 O O . VAL A 1 105 ? -10.712 -2.216 11.850 1.00 97.38 105 VAL A O 1
ATOM 886 N N . LYS A 1 106 ? -9.309 -2.803 13.504 1.00 97.31 106 LYS A N 1
ATOM 887 C CA . LYS A 1 106 ? -10.354 -3.004 14.519 1.00 97.31 106 LYS A CA 1
ATOM 888 C C . LYS A 1 106 ? -11.005 -1.669 14.891 1.00 97.31 106 LYS A C 1
ATOM 890 O O . LYS A 1 106 ? -10.304 -0.678 15.117 1.00 97.31 106 LYS A O 1
ATOM 895 N N . ARG A 1 107 ? -12.334 -1.652 15.035 1.00 96.31 107 ARG A N 1
ATOM 896 C CA . ARG A 1 107 ? -13.107 -0.450 15.394 1.00 96.31 107 ARG A CA 1
ATOM 897 C C . ARG A 1 107 ? -12.532 0.273 16.610 1.00 96.31 107 ARG A C 1
ATOM 899 O O . ARG A 1 107 ? -12.306 1.479 16.561 1.00 96.31 107 ARG A O 1
ATOM 906 N N . ASP A 1 108 ? -12.271 -0.452 17.691 1.00 96.19 108 ASP A N 1
ATOM 907 C CA . ASP A 1 108 ? -11.852 0.174 18.946 1.00 96.19 108 ASP A CA 1
ATOM 908 C C . ASP A 1 108 ? -10.462 0.816 18.827 1.00 96.19 108 ASP A C 1
ATOM 910 O O . ASP A 1 108 ? -10.217 1.881 19.395 1.00 96.19 108 ASP A O 1
ATOM 914 N N . TYR A 1 109 ? -9.559 0.218 18.040 1.00 97.12 109 TYR A N 1
ATOM 915 C CA . TYR A 1 109 ? -8.261 0.824 17.752 1.00 97.12 109 TYR A CA 1
ATOM 916 C C . TYR A 1 109 ? -8.416 2.106 16.930 1.00 97.12 109 TYR A C 1
ATOM 918 O O . TYR A 1 109 ? -7.769 3.108 17.244 1.00 97.12 109 TYR A O 1
ATOM 926 N N . PHE A 1 110 ? -9.281 2.092 15.912 1.00 96.62 110 PHE A N 1
ATOM 927 C CA . PHE A 1 110 ? -9.587 3.273 15.107 1.00 96.62 110 PHE A CA 1
ATOM 928 C C . PHE A 1 110 ? -10.134 4.416 15.963 1.00 96.62 110 PHE A C 1
ATOM 930 O O . PHE A 1 110 ? -9.590 5.514 15.910 1.00 96.62 110 PHE A O 1
ATOM 937 N N . LEU A 1 111 ? -11.140 4.155 16.805 1.00 96.50 111 LEU A N 1
ATOM 938 C CA . LEU A 1 111 ? -11.747 5.175 17.666 1.00 96.50 111 LEU A CA 1
ATOM 939 C C . LEU A 1 111 ? -10.729 5.785 18.643 1.00 96.50 111 LEU A C 1
ATOM 941 O O . LEU A 1 111 ? -10.695 7.003 18.802 1.00 96.50 111 LEU A O 1
ATOM 945 N N . ARG A 1 112 ? -9.849 4.967 19.244 1.00 96.44 112 ARG A N 1
ATOM 946 C CA . ARG A 1 112 ? -8.767 5.450 20.128 1.00 96.44 112 ARG A CA 1
ATOM 947 C C . ARG A 1 112 ? -7.678 6.244 19.401 1.00 96.44 112 ARG A C 1
ATOM 949 O O . ARG A 1 112 ? -6.948 6.991 20.041 1.00 96.44 112 ARG A O 1
ATOM 956 N N . ASN A 1 113 ? -7.529 6.066 18.087 1.00 95.50 113 ASN A N 1
ATOM 957 C CA . ASN A 1 113 ? -6.462 6.673 17.285 1.00 95.50 113 ASN A CA 1
ATOM 958 C C . ASN A 1 113 ? -7.000 7.559 16.149 1.00 95.50 113 ASN A C 1
ATOM 960 O O . ASN A 1 113 ? -6.274 7.810 15.185 1.00 95.50 113 ASN A O 1
ATOM 964 N N . LEU A 1 114 ? -8.244 8.039 16.243 1.00 93.75 114 LEU A N 1
ATOM 965 C CA . LEU A 1 114 ? -8.951 8.724 15.155 1.00 93.75 114 LEU A CA 1
ATOM 966 C C . LEU A 1 114 ? -8.140 9.881 14.554 1.00 93.75 114 LEU A C 1
ATOM 968 O O . LEU A 1 114 ? -8.047 10.014 13.334 1.00 93.75 114 LEU A O 1
ATOM 972 N N . ASP A 1 115 ? -7.471 10.670 15.393 1.00 91.44 115 ASP A N 1
ATOM 973 C CA . ASP A 1 115 ? -6.665 11.803 14.934 1.00 91.44 115 ASP A CA 1
ATOM 974 C C . ASP A 1 115 ? -5.457 11.387 14.093 1.00 91.44 115 ASP A C 1
ATOM 976 O O . ASP A 1 115 ? -5.056 12.121 13.188 1.00 91.44 115 ASP A O 1
ATOM 980 N N . LYS A 1 116 ? -4.889 10.198 14.333 1.00 92.38 116 LYS A N 1
ATOM 981 C CA . LYS A 1 116 ? -3.830 9.661 13.470 1.00 92.38 116 LYS A CA 1
ATOM 982 C C . LYS A 1 116 ? -4.389 9.365 12.085 1.00 92.38 116 LYS A C 1
ATOM 984 O O . LYS A 1 116 ? -3.813 9.829 11.110 1.00 92.38 116 LYS A O 1
ATOM 989 N N . PHE A 1 117 ? -5.539 8.694 11.990 1.00 92.00 117 PHE A N 1
ATOM 990 C CA . PHE A 1 117 ? -6.199 8.421 10.707 1.00 92.00 117 PHE A CA 1
ATOM 991 C C . PHE A 1 117 ? -6.574 9.712 9.968 1.00 92.00 117 PHE A C 1
ATOM 993 O O . PHE A 1 117 ? -6.305 9.834 8.775 1.00 92.00 117 PHE A O 1
ATOM 1000 N N . ARG A 1 118 ? -7.084 10.730 10.668 1.00 89.12 118 ARG A N 1
ATOM 1001 C CA . ARG A 1 118 ? -7.364 12.046 10.066 1.00 89.12 118 ARG A CA 1
ATOM 1002 C C . ARG A 1 118 ? -6.120 12.723 9.502 1.00 89.12 118 ARG A C 1
ATOM 1004 O O . ARG A 1 118 ? -6.171 13.272 8.405 1.00 89.12 118 ARG A O 1
ATOM 1011 N N . LYS A 1 119 ? -4.985 12.659 10.205 1.00 87.81 119 LYS A N 1
ATOM 1012 C CA . LYS A 1 119 ? -3.711 13.201 9.701 1.00 87.81 119 LYS A CA 1
ATOM 1013 C C . LYS A 1 119 ? -3.293 12.539 8.380 1.00 87.81 119 LYS A C 1
ATOM 1015 O O . LYS A 1 119 ? -2.779 13.225 7.506 1.00 87.81 119 LYS A O 1
ATOM 1020 N N . THR A 1 120 ? -3.588 11.253 8.178 1.00 85.88 120 THR A N 1
ATOM 1021 C CA . THR A 1 120 ? -3.275 10.566 6.906 1.00 85.88 120 THR A CA 1
ATOM 1022 C C . THR A 1 120 ? -4.093 11.079 5.715 1.00 85.88 120 THR A C 1
ATOM 1024 O O . THR A 1 120 ? -3.657 10.992 4.561 1.00 85.88 120 THR A O 1
ATOM 1027 N N . LEU A 1 121 ? -5.271 11.670 5.957 1.00 78.38 121 LEU A N 1
ATOM 1028 C CA . LEU A 1 121 ? -6.044 12.302 4.890 1.00 78.38 121 LEU A CA 1
ATOM 1029 C C . LEU A 1 121 ? -5.351 13.538 4.334 1.00 78.38 121 LEU A C 1
ATOM 1031 O O . LEU A 1 121 ? -5.286 13.679 3.115 1.00 78.38 121 LEU A O 1
ATOM 1035 N N . SER A 1 122 ? -4.785 14.378 5.204 1.00 70.00 122 SER A N 1
ATOM 1036 C CA . SER A 1 122 ? -4.083 15.609 4.817 1.00 70.00 122 SER A CA 1
ATOM 1037 C C . SER A 1 122 ? -2.711 15.361 4.180 1.00 70.00 122 SER A C 1
ATOM 1039 O O . SER A 1 122 ? -1.899 16.274 4.071 1.00 70.00 122 SER A O 1
ATOM 1041 N N . GLY A 1 123 ? -2.448 14.123 3.750 1.00 68.75 123 GLY A N 1
ATOM 1042 C CA . GLY A 1 123 ? -1.207 13.726 3.096 1.00 68.75 123 GLY A CA 1
ATOM 1043 C C . GLY A 1 123 ? -0.052 13.499 4.066 1.00 68.75 123 GLY A C 1
ATOM 1044 O O . GLY A 1 123 ? 1.066 13.283 3.606 1.00 68.75 123 GLY A O 1
ATOM 1045 N N . LYS A 1 124 ? -0.301 13.526 5.386 1.00 75.00 124 LYS A N 1
ATOM 1046 C CA . LYS A 1 124 ? 0.719 13.149 6.371 1.00 75.00 124 LYS A CA 1
ATOM 1047 C C . LYS A 1 124 ? 0.954 11.641 6.345 1.00 75.00 124 LYS A C 1
ATOM 1049 O O . LYS A 1 124 ? 0.085 10.855 5.966 1.00 75.00 124 LYS A O 1
ATOM 1054 N N . GLU A 1 125 ? 2.156 11.266 6.746 1.00 84.62 125 GLU A N 1
ATOM 1055 C CA . GLU A 1 125 ? 2.653 9.896 6.709 1.00 84.62 125 GLU A CA 1
ATOM 1056 C C . GLU A 1 125 ? 1.883 8.967 7.665 1.00 84.62 125 GLU A C 1
ATOM 1058 O O . GLU A 1 125 ? 1.328 9.395 8.682 1.00 84.62 125 GLU A O 1
ATOM 1063 N N . ILE A 1 126 ? 1.833 7.674 7.331 1.00 84.69 126 ILE A N 1
ATOM 1064 C CA . ILE A 1 126 ? 1.167 6.657 8.154 1.00 84.69 126 ILE A CA 1
ATOM 1065 C C . ILE A 1 126 ? 2.170 6.099 9.167 1.00 84.69 126 ILE A C 1
ATOM 1067 O O . ILE A 1 126 ? 2.931 5.193 8.860 1.00 84.69 126 ILE A O 1
ATOM 1071 N N . GLU A 1 127 ? 2.162 6.628 10.392 1.00 88.38 127 GLU A N 1
ATOM 1072 C CA . GLU A 1 127 ? 3.164 6.296 11.426 1.00 88.38 127 GLU A CA 1
ATOM 1073 C C . GLU A 1 127 ? 2.730 5.196 12.414 1.00 88.38 127 GLU A C 1
ATOM 1075 O O . GLU A 1 127 ? 3.471 4.841 13.335 1.00 88.38 127 GLU A O 1
ATOM 1080 N N . PHE A 1 128 ? 1.509 4.675 12.278 1.00 90.94 128 PHE A N 1
ATOM 1081 C CA . PHE A 1 128 ? 0.918 3.744 13.246 1.00 90.94 128 PHE A CA 1
ATOM 1082 C C . PHE A 1 128 ? 1.068 2.261 12.876 1.00 90.94 128 PHE A C 1
ATOM 1084 O O . PHE A 1 128 ? 0.616 1.409 13.640 1.00 90.94 128 PHE A O 1
ATOM 1091 N N . ILE A 1 129 ? 1.709 1.937 11.750 1.00 93.94 129 ILE A N 1
ATOM 1092 C CA . ILE A 1 129 ? 1.986 0.556 11.330 1.00 93.94 129 ILE A CA 1
ATOM 1093 C C . ILE A 1 129 ? 3.324 0.078 11.902 1.00 93.94 129 ILE A C 1
ATOM 1095 O O . ILE A 1 129 ? 4.321 0.795 11.860 1.00 93.94 129 ILE A O 1
ATOM 1099 N N . ASN A 1 130 ? 3.354 -1.146 12.429 1.00 94.69 130 ASN A N 1
ATOM 1100 C CA . ASN A 1 130 ? 4.573 -1.853 12.827 1.00 94.69 130 ASN A CA 1
ATOM 1101 C C . ASN A 1 130 ? 4.332 -3.369 12.936 1.00 94.69 130 ASN A C 1
ATOM 1103 O O . ASN A 1 130 ? 3.196 -3.839 12.928 1.00 94.69 130 ASN A O 1
ATOM 1107 N N . GLU A 1 131 ? 5.405 -4.147 13.100 1.00 93.75 131 GLU A N 1
ATOM 1108 C CA . GLU A 1 131 ? 5.313 -5.611 13.196 1.00 93.75 131 GLU A CA 1
ATOM 1109 C C . GLU A 1 131 ? 4.497 -6.103 14.401 1.00 93.75 131 GLU A C 1
ATOM 1111 O O . GLU A 1 131 ? 3.876 -7.164 14.322 1.00 93.75 131 GLU A O 1
ATOM 1116 N N . LYS A 1 132 ? 4.447 -5.349 15.507 1.00 95.75 132 LYS A N 1
ATOM 1117 C CA . LYS A 1 132 ? 3.735 -5.771 16.723 1.00 95.75 132 LYS A CA 1
ATOM 1118 C C . LYS A 1 132 ? 2.221 -5.669 16.553 1.00 95.75 132 LYS A C 1
ATOM 1120 O O . LYS A 1 132 ? 1.505 -6.604 16.894 1.00 95.75 132 LYS A O 1
ATOM 1125 N N . ASN A 1 133 ? 1.730 -4.563 15.995 1.00 96.88 133 ASN A N 1
ATOM 1126 C CA . ASN A 1 133 ? 0.295 -4.280 15.902 1.00 96.88 133 ASN A CA 1
ATOM 1127 C C . ASN A 1 133 ? -0.332 -4.575 14.530 1.00 96.88 133 ASN A C 1
ATOM 1129 O O . ASN A 1 133 ? -1.551 -4.462 14.407 1.00 96.88 133 ASN A O 1
ATOM 1133 N N . THR A 1 134 ? 0.470 -4.923 13.515 1.00 98.06 134 THR A N 1
ATOM 1134 C CA . THR A 1 134 ? -0.001 -5.105 12.134 1.00 98.06 134 THR A CA 1
ATOM 1135 C C . THR A 1 134 ? 0.195 -6.533 11.624 1.00 98.06 134 THR A C 1
ATOM 1137 O O . THR A 1 134 ? 1.270 -7.127 11.745 1.00 98.06 134 THR A O 1
ATOM 1140 N N . ALA A 1 135 ? -0.864 -7.111 11.062 1.00 98.00 135 ALA A N 1
ATOM 1141 C CA . ALA A 1 135 ? -0.839 -8.349 10.297 1.00 98.00 135 ALA A CA 1
ATOM 1142 C C . ALA A 1 135 ? -0.594 -8.016 8.822 1.00 98.00 135 ALA A C 1
ATOM 1144 O O . ALA A 1 135 ? -1.395 -7.315 8.206 1.00 98.00 135 ALA A O 1
ATOM 1145 N N . PHE A 1 136 ? 0.510 -8.499 8.260 1.00 97.62 136 PHE A N 1
ATOM 1146 C CA . PHE A 1 136 ? 0.850 -8.243 6.864 1.00 97.62 136 PHE A CA 1
ATOM 1147 C C . PHE A 1 136 ? 0.330 -9.359 5.964 1.00 97.62 136 PHE A C 1
ATOM 1149 O O . PHE A 1 136 ? 0.418 -10.534 6.317 1.00 97.62 136 PHE A O 1
ATOM 1156 N N . ILE A 1 137 ? -0.213 -8.975 4.812 1.00 97.62 137 ILE A N 1
ATOM 1157 C CA . ILE A 1 137 ? -0.673 -9.884 3.763 1.00 97.62 137 ILE A CA 1
ATOM 1158 C C . ILE A 1 137 ? 0.133 -9.572 2.505 1.00 97.62 137 ILE A C 1
ATOM 1160 O O . ILE A 1 137 ? -0.093 -8.547 1.867 1.00 97.62 137 ILE A O 1
ATOM 1164 N N . GLU A 1 138 ? 1.052 -10.462 2.142 1.00 95.44 138 GLU A N 1
ATOM 1165 C CA . GLU A 1 138 ? 1.963 -10.308 0.993 1.00 95.44 138 GLU A CA 1
ATOM 1166 C C . GLU A 1 138 ? 1.265 -10.654 -0.335 1.00 95.44 138 GLU A C 1
ATOM 1168 O O . GLU A 1 138 ? 1.690 -11.516 -1.101 1.00 95.44 138 GLU A O 1
ATOM 1173 N N . ILE A 1 139 ? 0.105 -10.033 -0.561 1.00 95.88 139 ILE A N 1
ATOM 1174 C CA . ILE A 1 139 ? -0.703 -10.155 -1.775 1.00 95.88 139 ILE A CA 1
ATOM 1175 C C . ILE A 1 139 ? -1.163 -8.745 -2.160 1.00 95.88 139 ILE A C 1
ATOM 1177 O O . ILE A 1 139 ? -1.728 -8.052 -1.304 1.00 95.88 139 ILE A O 1
ATOM 1181 N N . PRO A 1 140 ? -0.977 -8.303 -3.420 1.00 96.25 140 PRO A N 1
ATOM 1182 C CA . PRO A 1 140 ? -1.478 -7.014 -3.877 1.00 96.25 140 PRO A CA 1
ATOM 1183 C C . PRO A 1 140 ? -3.005 -7.064 -4.000 1.00 96.25 140 PRO A C 1
ATOM 1185 O O . PRO A 1 140 ? -3.559 -7.576 -4.970 1.00 96.25 140 PRO A O 1
ATOM 1188 N N . LEU A 1 141 ? -3.709 -6.556 -2.986 1.00 97.00 141 LEU A N 1
ATOM 1189 C CA . LEU A 1 141 ? -5.182 -6.559 -2.948 1.00 97.00 141 LEU A CA 1
ATOM 1190 C C . LEU A 1 141 ? -5.796 -5.214 -3.359 1.00 97.00 141 LEU A C 1
ATOM 1192 O O . LEU A 1 141 ? -7.023 -5.069 -3.380 1.00 97.00 141 LEU A O 1
ATOM 1196 N N . VAL A 1 142 ? -4.951 -4.241 -3.691 1.00 96.50 142 VAL A N 1
ATOM 1197 C CA . VAL A 1 142 ? -5.330 -2.915 -4.178 1.00 96.50 142 VAL A CA 1
ATOM 1198 C C . VAL A 1 142 ? -4.427 -2.538 -5.337 1.00 96.50 142 VAL A C 1
ATOM 1200 O O . VAL A 1 142 ? -3.215 -2.706 -5.247 1.00 96.50 142 VAL A O 1
ATOM 1203 N N . SER A 1 143 ? -5.007 -1.962 -6.383 1.00 95.50 143 SER A N 1
ATOM 1204 C CA . SER A 1 143 ? -4.256 -1.299 -7.445 1.00 95.50 143 SER A CA 1
ATOM 1205 C C . SER A 1 143 ? -4.465 0.207 -7.337 1.00 95.50 143 SER A C 1
ATOM 1207 O O . SER A 1 143 ? -5.588 0.699 -7.455 1.00 95.50 143 SER A O 1
ATOM 1209 N N . ILE A 1 144 ? -3.389 0.941 -7.085 1.00 92.75 144 ILE A N 1
ATOM 1210 C CA . ILE A 1 144 ? -3.375 2.399 -7.024 1.00 92.75 144 ILE A CA 1
ATOM 1211 C C . ILE A 1 144 ? -3.151 2.926 -8.441 1.00 92.75 144 ILE A C 1
ATOM 1213 O O . ILE A 1 144 ? -2.154 2.589 -9.082 1.00 92.75 144 ILE A O 1
ATOM 1217 N N . GLU A 1 145 ? -4.083 3.736 -8.940 1.00 89.38 145 GLU A N 1
ATOM 1218 C CA . GLU A 1 145 ? -3.995 4.276 -10.298 1.00 89.38 145 GLU A CA 1
ATOM 1219 C C . GLU A 1 145 ? -3.033 5.465 -10.382 1.00 89.38 145 GLU A C 1
ATOM 1221 O O . GLU A 1 145 ? -2.773 6.147 -9.394 1.00 89.38 145 GLU A O 1
ATOM 1226 N N . LEU A 1 146 ? -2.530 5.731 -11.587 1.00 78.50 146 LEU A N 1
ATOM 1227 C CA . LEU A 1 146 ? -1.547 6.778 -11.877 1.00 78.50 146 LEU A CA 1
ATOM 1228 C C . LEU A 1 146 ? -1.924 8.175 -11.362 1.00 78.50 146 LEU A C 1
ATOM 1230 O O . LEU A 1 146 ? -1.065 8.891 -10.853 1.00 78.50 146 LEU A O 1
ATOM 1234 N N . ASP A 1 147 ? -3.202 8.541 -11.455 1.00 75.25 147 ASP A N 1
ATOM 1235 C CA . ASP A 1 147 ? -3.706 9.843 -10.998 1.00 75.25 147 ASP A CA 1
ATOM 1236 C C . ASP A 1 147 ? -3.786 9.949 -9.468 1.00 75.25 147 ASP A C 1
ATOM 1238 O O . ASP A 1 147 ? -4.101 11.007 -8.919 1.00 75.25 147 ASP A O 1
ATOM 1242 N N . ASN A 1 148 ? -3.548 8.851 -8.749 1.00 79.38 148 ASN A N 1
ATOM 1243 C CA . ASN A 1 148 ? -3.555 8.872 -7.303 1.00 79.38 148 ASN A CA 1
ATOM 1244 C C . ASN A 1 148 ? -2.352 9.694 -6.799 1.00 79.38 148 ASN A C 1
ATOM 1246 O O . ASN A 1 148 ? -1.211 9.413 -7.185 1.00 79.38 148 ASN A O 1
ATOM 1250 N N . PRO A 1 149 ? -2.554 10.660 -5.877 1.00 75.88 149 PRO A N 1
ATOM 1251 C CA . PRO A 1 149 ? -1.471 11.463 -5.306 1.00 75.88 149 PRO A CA 1
ATOM 1252 C C . PRO A 1 149 ? -0.310 10.632 -4.751 1.00 75.88 149 PRO A C 1
ATOM 1254 O O . PRO A 1 149 ? 0.829 11.099 -4.713 1.00 75.88 149 PRO A O 1
ATOM 1257 N N . LYS A 1 150 ? -0.580 9.384 -4.352 1.00 82.50 150 LYS A N 1
ATOM 1258 C CA . LYS A 1 150 ? 0.431 8.451 -3.875 1.00 82.50 150 LYS A CA 1
ATOM 1259 C C . LYS A 1 150 ? 1.512 8.148 -4.911 1.00 82.50 150 LYS A C 1
ATOM 1261 O O . LYS A 1 150 ? 2.684 8.087 -4.545 1.00 82.50 150 LYS A O 1
ATOM 1266 N N . ILE A 1 151 ? 1.153 8.026 -6.189 1.00 80.19 151 ILE A N 1
ATOM 1267 C CA . ILE A 1 151 ? 2.112 7.744 -7.265 1.00 80.19 151 ILE A CA 1
ATOM 1268 C C . ILE A 1 151 ? 3.111 8.896 -7.425 1.00 80.19 151 ILE A C 1
ATOM 1270 O O . ILE A 1 151 ? 4.308 8.662 -7.594 1.00 80.19 151 ILE A O 1
ATOM 1274 N N . ASN A 1 152 ? 2.662 10.142 -7.248 1.00 77.94 152 ASN A N 1
ATOM 1275 C CA . ASN A 1 152 ? 3.554 11.303 -7.245 1.00 77.94 152 ASN A CA 1
ATOM 1276 C C . ASN A 1 152 ? 4.565 11.261 -6.095 1.00 77.94 152 ASN A C 1
ATOM 1278 O O . ASN A 1 152 ? 5.708 11.680 -6.270 1.00 77.94 152 ASN A O 1
ATOM 1282 N N . THR A 1 153 ? 4.168 10.756 -4.925 1.00 80.44 153 THR A N 1
ATOM 1283 C CA . THR A 1 153 ? 5.092 10.547 -3.803 1.00 80.44 153 THR A CA 1
ATOM 1284 C C . THR A 1 153 ? 6.130 9.482 -4.141 1.00 80.44 153 THR A C 1
ATOM 1286 O O . THR A 1 153 ? 7.312 9.705 -3.893 1.00 80.44 153 THR A O 1
ATOM 1289 N N . ILE A 1 154 ? 5.720 8.372 -4.766 1.00 80.81 154 ILE A N 1
ATOM 1290 C CA . ILE A 1 154 ? 6.631 7.291 -5.178 1.00 80.81 154 ILE A CA 1
ATOM 1291 C C . ILE A 1 154 ? 7.668 7.805 -6.184 1.00 80.81 154 ILE A C 1
ATOM 1293 O O . ILE A 1 154 ? 8.859 7.564 -6.009 1.00 80.81 154 ILE A O 1
ATOM 1297 N N . ASN A 1 155 ? 7.246 8.590 -7.179 1.00 78.69 155 ASN A N 1
ATOM 1298 C CA . ASN A 1 155 ? 8.135 9.146 -8.208 1.00 78.69 155 ASN A CA 1
ATOM 1299 C C . ASN A 1 155 ? 9.189 10.131 -7.664 1.00 78.69 155 ASN A C 1
ATOM 1301 O O . ASN A 1 155 ? 10.173 10.411 -8.347 1.00 78.69 155 ASN A O 1
ATOM 1305 N N . LYS A 1 156 ? 8.992 10.672 -6.454 1.00 82.69 156 LYS A N 1
ATOM 1306 C CA . LYS A 1 156 ? 9.944 11.573 -5.779 1.00 82.69 156 LYS A CA 1
ATOM 1307 C C . LYS A 1 156 ? 10.957 10.837 -4.901 1.00 82.69 156 LYS A C 1
ATOM 1309 O O . LYS A 1 156 ? 11.884 11.468 -4.396 1.00 82.69 156 LYS A O 1
ATOM 1314 N N . LEU A 1 157 ? 10.778 9.536 -4.673 1.00 82.50 157 LEU A N 1
ATOM 1315 C CA . LEU A 1 157 ? 11.715 8.746 -3.883 1.00 82.50 157 LEU A CA 1
ATOM 1316 C C . LEU A 1 157 ? 13.039 8.578 -4.626 1.00 82.50 157 LEU A C 1
ATOM 1318 O O . LEU A 1 157 ? 13.096 8.565 -5.857 1.00 82.50 157 LEU A O 1
ATOM 1322 N N . ASN A 1 158 ? 14.118 8.410 -3.863 1.00 83.81 158 ASN A N 1
ATOM 1323 C CA . ASN A 1 158 ? 15.388 8.039 -4.464 1.00 83.81 158 ASN A CA 1
ATOM 1324 C C . ASN A 1 158 ? 15.300 6.608 -5.034 1.00 83.81 158 ASN A C 1
ATOM 1326 O O . ASN A 1 158 ? 14.521 5.768 -4.575 1.00 83.81 158 ASN A O 1
ATOM 1330 N N . LYS A 1 159 ? 16.130 6.333 -6.039 1.00 83.56 159 LYS A N 1
ATOM 1331 C CA . LYS A 1 159 ? 16.148 5.058 -6.763 1.00 83.56 159 LYS A CA 1
ATOM 1332 C C . LYS A 1 159 ? 16.352 3.847 -5.844 1.00 83.56 159 LYS A C 1
ATOM 1334 O O . LYS A 1 159 ? 15.636 2.861 -5.984 1.00 83.56 159 LYS A O 1
ATOM 1339 N N . LEU A 1 160 ? 17.291 3.935 -4.899 1.00 85.38 160 LEU A N 1
ATOM 1340 C CA . LEU A 1 160 ? 17.617 2.835 -3.989 1.00 85.38 160 LEU A CA 1
ATOM 1341 C C . LEU A 1 160 ? 16.412 2.453 -3.120 1.00 85.38 160 LEU A C 1
ATOM 1343 O O . LEU A 1 160 ? 16.153 1.271 -2.902 1.00 85.38 160 LEU A O 1
ATOM 1347 N N . SER A 1 161 ? 15.658 3.446 -2.647 1.00 86.38 161 SER A N 1
ATOM 1348 C CA . SER A 1 161 ? 14.420 3.221 -1.908 1.00 86.38 161 SER A CA 1
ATOM 1349 C C . SER A 1 161 ? 13.395 2.508 -2.783 1.00 86.38 161 SER A C 1
ATOM 1351 O O . SER A 1 161 ? 12.812 1.532 -2.325 1.00 86.38 161 SER A O 1
ATOM 1353 N N . ILE A 1 162 ? 13.212 2.916 -4.045 1.00 87.50 162 ILE A N 1
ATOM 1354 C CA . ILE A 1 162 ? 12.275 2.254 -4.969 1.00 87.50 162 ILE A CA 1
ATOM 1355 C C . ILE A 1 162 ? 12.680 0.789 -5.214 1.00 87.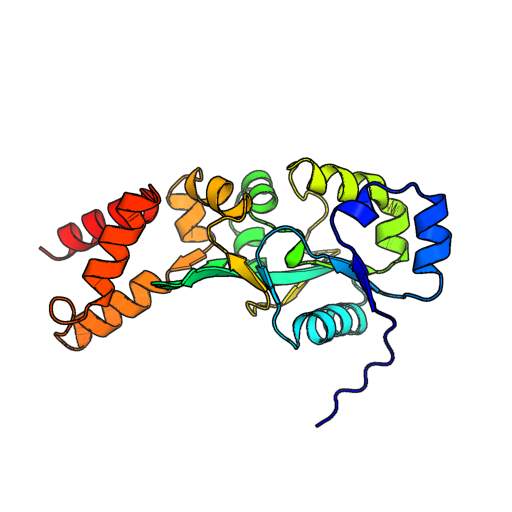50 162 ILE A C 1
ATOM 1357 O O . ILE A 1 162 ? 11.846 -0.102 -5.075 1.00 87.50 162 ILE A O 1
ATOM 1361 N N . GLU A 1 163 ? 13.958 0.515 -5.485 1.00 87.25 163 GLU A N 1
ATOM 1362 C CA . GLU A 1 163 ? 14.486 -0.844 -5.721 1.00 87.25 163 GLU A CA 1
ATOM 1363 C C . GLU A 1 163 ? 14.342 -1.785 -4.525 1.00 87.25 163 GLU A C 1
ATOM 1365 O O . GLU A 1 163 ? 14.099 -2.979 -4.694 1.00 87.25 163 GLU A O 1
ATOM 1370 N N . LYS A 1 164 ? 14.459 -1.263 -3.302 1.00 88.12 164 LYS A N 1
ATOM 1371 C CA . LYS A 1 164 ? 14.253 -2.058 -2.083 1.00 88.12 164 LYS A CA 1
ATOM 1372 C C . LYS A 1 164 ? 12.778 -2.301 -1.767 1.00 88.12 164 LYS A C 1
ATOM 1374 O O . LYS A 1 164 ? 12.451 -3.272 -1.087 1.00 88.12 164 LYS A O 1
ATOM 1379 N N . SER A 1 165 ? 11.915 -1.404 -2.230 1.00 89.88 165 SER A N 1
ATOM 1380 C CA . SER A 1 165 ? 10.517 -1.301 -1.808 1.00 89.88 165 SER A CA 1
ATOM 1381 C C . SER A 1 165 ? 9.540 -1.981 -2.756 1.00 89.88 165 SER A C 1
ATOM 1383 O O . SER A 1 165 ? 8.479 -2.431 -2.318 1.00 89.88 165 SER A O 1
ATOM 1385 N N . PHE A 1 166 ? 9.882 -2.032 -4.044 1.00 92.75 166 PHE A N 1
ATOM 1386 C CA . PHE A 1 166 ? 8.976 -2.480 -5.089 1.00 92.75 166 PHE A CA 1
ATOM 1387 C C . PHE A 1 166 ? 9.560 -3.6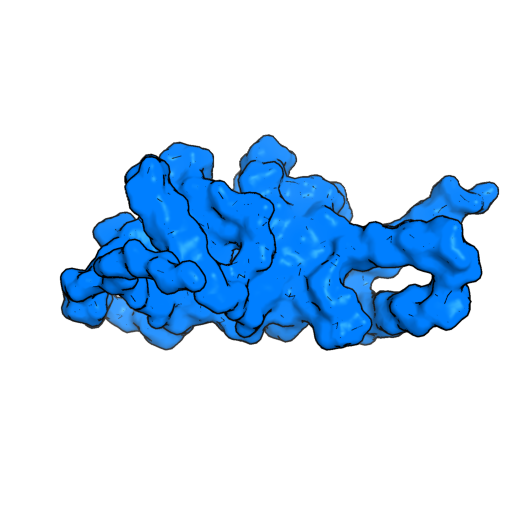26 -5.908 1.00 92.75 166 PHE A C 1
ATOM 1389 O O . PHE A 1 166 ? 10.749 -3.670 -6.209 1.00 92.75 166 PHE A O 1
ATOM 1396 N N . GLN A 1 167 ? 8.685 -4.530 -6.335 1.00 93.12 167 GLN A N 1
ATOM 1397 C CA . GLN A 1 167 ? 8.956 -5.445 -7.432 1.00 93.12 167 GLN A CA 1
ATOM 1398 C C . GLN A 1 167 ? 8.650 -4.740 -8.756 1.00 93.12 167 GLN A C 1
ATOM 1400 O O . GLN A 1 167 ? 7.603 -4.108 -8.912 1.00 93.12 167 GLN A O 1
ATOM 1405 N N . PHE A 1 168 ? 9.564 -4.858 -9.719 1.00 94.06 168 PHE A N 1
ATOM 1406 C CA . PHE A 1 168 ? 9.468 -4.184 -11.014 1.00 94.06 168 PHE A CA 1
ATOM 1407 C C . PHE A 1 168 ? 8.845 -5.105 -12.053 1.00 94.06 168 PHE A C 1
ATOM 1409 O O . PHE A 1 168 ? 9.543 -5.677 -12.890 1.00 94.06 168 PHE A O 1
ATOM 1416 N N . ASN A 1 169 ? 7.523 -5.248 -12.012 1.00 94.12 169 ASN A N 1
ATOM 1417 C CA . ASN A 1 169 ? 6.797 -6.072 -12.978 1.00 94.12 169 ASN A CA 1
ATOM 1418 C C . ASN A 1 169 ? 7.080 -5.656 -14.423 1.00 94.12 169 ASN A C 1
ATOM 1420 O O . ASN A 1 169 ? 7.229 -6.516 -15.287 1.00 94.12 169 ASN A O 1
ATOM 1424 N N . PHE A 1 170 ? 7.248 -4.356 -14.675 1.00 93.50 170 PHE A N 1
ATOM 1425 C CA . PHE A 1 170 ? 7.633 -3.894 -16.004 1.00 93.50 170 PHE A CA 1
ATOM 1426 C C . PHE A 1 170 ? 8.977 -4.463 -16.475 1.00 93.50 170 PHE A C 1
ATOM 1428 O O . PHE A 1 170 ? 9.139 -4.795 -17.647 1.00 93.50 170 PHE A O 1
ATOM 1435 N N . ALA A 1 171 ? 9.946 -4.601 -15.567 1.00 92.88 171 ALA A N 1
ATOM 1436 C CA . ALA A 1 171 ? 11.249 -5.161 -15.887 1.00 92.88 171 ALA A CA 1
ATOM 1437 C C . ALA A 1 171 ? 11.138 -6.667 -16.142 1.00 92.88 171 ALA A C 1
ATOM 1439 O O . ALA A 1 171 ? 11.738 -7.165 -17.089 1.00 92.88 171 ALA A O 1
ATOM 1440 N N . VAL A 1 172 ? 10.330 -7.378 -15.347 1.00 92.44 172 VAL A N 1
ATOM 1441 C CA . VAL A 1 172 ? 10.042 -8.809 -15.551 1.00 92.44 172 VAL A CA 1
ATOM 1442 C C . VAL A 1 172 ? 9.468 -9.056 -16.949 1.00 92.44 172 VAL A C 1
ATOM 1444 O O . VAL A 1 172 ? 9.957 -9.936 -17.660 1.00 92.44 172 VAL A O 1
ATOM 1447 N N . GLU A 1 173 ? 8.500 -8.245 -17.380 1.00 92.25 173 GLU A N 1
ATOM 1448 C CA . GLU A 1 173 ? 7.912 -8.344 -18.720 1.00 92.25 173 GLU A CA 1
ATOM 1449 C C . GLU A 1 173 ? 8.953 -8.072 -19.818 1.00 92.25 173 GLU A C 1
ATOM 1451 O O . GLU A 1 173 ? 9.083 -8.846 -20.767 1.00 92.25 173 GLU A O 1
ATOM 1456 N N . LEU A 1 174 ? 9.773 -7.025 -19.670 1.00 92.00 174 LEU A N 1
ATOM 1457 C CA . LEU A 1 174 ? 10.838 -6.718 -20.631 1.00 92.00 174 LEU A CA 1
ATOM 1458 C C . LEU A 1 174 ? 11.888 -7.833 -20.726 1.00 92.00 174 LEU A C 1
ATOM 1460 O O . LEU A 1 174 ? 12.303 -8.185 -21.832 1.00 92.00 174 LEU A O 1
ATOM 1464 N N . TYR A 1 175 ? 12.301 -8.424 -19.601 1.00 92.12 175 TYR A N 1
ATOM 1465 C CA . TYR A 1 175 ? 13.236 -9.552 -19.602 1.00 92.12 175 TYR A CA 1
ATOM 1466 C C . TYR A 1 175 ? 12.629 -10.792 -20.266 1.00 92.12 175 TYR A C 1
ATOM 1468 O O . TYR A 1 175 ? 13.308 -11.446 -21.059 1.00 92.12 175 TYR A O 1
ATOM 1476 N N . SER A 1 176 ? 11.348 -11.077 -20.018 1.00 92.38 176 SER A N 1
ATOM 1477 C CA . SER A 1 176 ? 10.603 -12.146 -20.697 1.00 92.38 176 SER A CA 1
ATOM 1478 C C . SER A 1 176 ? 10.566 -11.935 -22.217 1.00 92.38 176 SER A C 1
ATOM 1480 O O . SER A 1 176 ? 10.852 -12.853 -22.990 1.00 92.38 176 SER A O 1
ATOM 1482 N N . LEU A 1 177 ? 10.296 -10.707 -22.671 1.00 92.00 177 LEU A N 1
ATOM 1483 C CA . LEU A 1 177 ? 10.305 -10.355 -24.094 1.00 92.00 177 LEU A CA 1
ATOM 1484 C C . LEU A 1 177 ? 11.701 -10.465 -24.717 1.00 92.00 177 LEU A C 1
ATOM 1486 O O . LEU A 1 177 ? 11.825 -10.967 -25.836 1.00 92.00 177 LEU A O 1
ATOM 1490 N N . LYS A 1 178 ? 12.749 -10.040 -24.000 1.00 91.56 178 LYS A N 1
ATOM 1491 C CA . LYS A 1 178 ? 14.145 -10.193 -24.433 1.00 91.56 178 LYS A CA 1
ATOM 1492 C C . LYS A 1 178 ? 14.511 -11.666 -24.602 1.00 91.56 178 LYS A C 1
ATOM 1494 O O . LYS A 1 178 ? 15.014 -12.031 -25.656 1.00 91.56 178 LYS A O 1
ATOM 1499 N N . ALA A 1 179 ? 14.185 -12.512 -23.624 1.00 92.25 179 ALA A N 1
ATOM 1500 C CA . ALA A 1 179 ? 14.450 -13.952 -23.680 1.00 92.25 179 ALA A CA 1
ATOM 1501 C C . ALA A 1 179 ? 13.755 -14.648 -24.866 1.00 92.25 179 ALA A C 1
ATOM 1503 O O . ALA A 1 179 ? 14.237 -15.657 -25.368 1.00 92.25 179 ALA A O 1
ATOM 1504 N N . ARG A 1 180 ? 12.634 -14.093 -25.344 1.00 93.88 180 ARG A N 1
ATOM 1505 C CA . ARG A 1 180 ? 11.891 -14.582 -26.516 1.00 93.88 180 ARG A CA 1
ATOM 1506 C C . ARG A 1 180 ? 12.320 -13.932 -27.837 1.00 93.88 180 ARG A C 1
ATOM 1508 O O . ARG A 1 180 ? 11.654 -14.160 -28.842 1.00 93.88 180 ARG A O 1
ATOM 1515 N N . ASN A 1 181 ? 13.363 -13.094 -27.847 1.00 90.88 181 ASN A N 1
ATOM 1516 C CA . ASN A 1 181 ? 13.784 -12.276 -28.996 1.00 90.88 181 ASN A CA 1
ATOM 1517 C C . ASN A 1 181 ? 12.662 -11.380 -29.565 1.00 90.88 181 ASN A C 1
ATOM 1519 O O . ASN A 1 181 ? 12.614 -11.096 -30.758 1.00 90.88 181 ASN A O 1
ATOM 1523 N N . ARG A 1 182 ? 11.739 -10.925 -28.705 1.00 91.94 182 ARG A N 1
ATOM 1524 C CA . ARG A 1 182 ? 10.582 -10.083 -29.070 1.00 91.94 182 ARG A CA 1
ATOM 1525 C C . ARG A 1 182 ? 10.613 -8.691 -28.445 1.00 91.94 182 ARG A C 1
ATOM 1527 O O . ARG A 1 182 ? 9.607 -7.988 -28.451 1.00 91.94 182 ARG A O 1
ATOM 1534 N N . LEU A 1 183 ? 11.751 -8.278 -27.888 1.00 88.50 183 LEU A N 1
ATOM 1535 C CA . LEU A 1 183 ? 11.869 -7.005 -27.175 1.00 88.50 183 LEU A CA 1
ATOM 1536 C C . LEU A 1 183 ? 11.515 -5.798 -28.060 1.00 88.50 183 LEU A C 1
ATOM 1538 O O . LEU A 1 183 ? 10.735 -4.950 -27.640 1.00 88.50 183 LEU A O 1
ATOM 1542 N N . PHE A 1 184 ? 12.046 -5.761 -29.284 1.00 89.44 184 PHE A N 1
ATOM 1543 C CA . PHE A 1 184 ? 11.825 -4.666 -30.239 1.00 89.44 184 PHE A CA 1
ATOM 1544 C C . PHE A 1 184 ? 10.603 -4.869 -31.141 1.00 89.44 184 PHE A C 1
ATOM 1546 O O . PHE A 1 184 ? 10.183 -3.946 -31.823 1.00 89.44 184 PHE A O 1
ATOM 1553 N N . THR A 1 185 ? 10.016 -6.066 -31.167 1.00 89.00 185 THR A N 1
ATOM 1554 C CA . THR A 1 185 ? 8.800 -6.340 -31.953 1.00 89.00 185 THR A CA 1
ATOM 1555 C C . THR A 1 185 ? 7.530 -6.229 -31.115 1.00 89.00 185 THR A C 1
ATOM 1557 O O . THR A 1 185 ? 6.442 -6.042 -31.655 1.00 89.00 185 THR A O 1
ATOM 1560 N N . SER A 1 186 ? 7.645 -6.316 -29.788 1.00 88.25 186 SER A N 1
ATOM 1561 C CA . SER A 1 186 ? 6.530 -6.103 -28.873 1.00 88.25 186 SER A CA 1
ATOM 1562 C C . SER A 1 186 ? 6.222 -4.611 -28.714 1.00 88.25 186 SER A C 1
ATOM 1564 O O . SER A 1 186 ? 7.127 -3.819 -28.440 1.00 88.25 186 SER A O 1
ATOM 1566 N N . PRO A 1 187 ? 4.938 -4.206 -28.756 1.00 91.12 187 PRO A N 1
ATOM 1567 C CA . PRO A 1 187 ? 4.556 -2.825 -28.489 1.00 91.12 187 PRO A CA 1
ATOM 1568 C C . PRO A 1 187 ? 4.829 -2.410 -27.036 1.00 91.12 187 PRO A C 1
ATOM 1570 O O . PRO A 1 187 ? 4.807 -1.220 -26.738 1.00 91.12 187 PRO A O 1
ATOM 1573 N N . TYR A 1 188 ? 5.072 -3.356 -26.119 1.00 91.31 188 TYR A N 1
ATOM 1574 C CA . TYR A 1 188 ? 5.243 -3.069 -24.694 1.00 91.31 188 TYR A CA 1
ATOM 1575 C C . TYR A 1 188 ? 6.419 -2.125 -24.411 1.00 91.31 188 TYR A C 1
ATOM 1577 O O . TYR A 1 188 ? 6.244 -1.161 -23.670 1.00 91.31 188 TYR A O 1
ATOM 1585 N N . LEU A 1 189 ? 7.579 -2.340 -25.050 1.00 90.38 189 LEU A N 1
ATOM 1586 C CA . LEU A 1 189 ? 8.759 -1.481 -24.886 1.00 90.38 189 LEU A CA 1
ATOM 1587 C C . LEU A 1 189 ? 8.460 -0.026 -25.283 1.00 90.38 189 LEU A C 1
ATOM 1589 O O . LEU A 1 189 ? 8.778 0.914 -24.556 1.00 90.38 189 LEU A O 1
ATOM 1593 N N . TYR A 1 190 ? 7.810 0.166 -26.426 1.00 90.69 190 TYR A N 1
ATOM 1594 C CA . TYR A 1 190 ? 7.464 1.500 -26.912 1.00 90.69 190 TYR A CA 1
ATOM 1595 C C . TYR A 1 190 ? 6.394 2.152 -26.040 1.00 90.69 190 TYR A C 1
ATOM 1597 O O . TYR A 1 190 ? 6.509 3.328 -25.700 1.00 90.69 190 TYR A O 1
ATOM 1605 N N . LYS A 1 191 ? 5.390 1.374 -25.613 1.00 91.88 191 LYS A N 1
ATOM 1606 C CA . LYS A 1 191 ? 4.355 1.843 -24.690 1.00 91.88 191 LYS A CA 1
ATOM 1607 C C . LYS A 1 191 ? 4.965 2.313 -23.371 1.00 91.88 191 LYS A C 1
ATOM 1609 O O . LYS A 1 191 ? 4.578 3.379 -22.905 1.00 91.88 191 LYS A O 1
ATOM 1614 N N . ILE A 1 192 ? 5.916 1.575 -22.788 1.00 91.25 192 ILE A N 1
ATOM 1615 C CA . ILE A 1 192 ? 6.501 1.957 -21.496 1.00 91.25 192 ILE A CA 1
ATOM 1616 C C . ILE A 1 192 ? 7.393 3.184 -21.600 1.00 91.25 192 ILE A C 1
ATOM 1618 O O . ILE A 1 192 ? 7.320 4.053 -20.735 1.00 91.25 192 ILE A O 1
ATOM 1622 N N . LEU A 1 193 ? 8.184 3.299 -22.667 1.00 90.44 193 LEU A N 1
ATOM 1623 C CA . LEU A 1 193 ? 9.015 4.476 -22.899 1.00 90.44 193 LEU A CA 1
ATOM 1624 C C . LEU A 1 193 ? 8.151 5.722 -23.107 1.00 90.44 193 LEU A C 1
ATOM 1626 O O . LEU A 1 193 ? 8.349 6.726 -22.424 1.00 90.44 193 LEU A O 1
ATOM 1630 N N . LEU A 1 194 ? 7.158 5.641 -23.998 1.00 91.62 194 LEU A N 1
ATOM 1631 C CA . LEU A 1 194 ? 6.247 6.751 -24.273 1.00 91.62 194 LEU A CA 1
ATOM 1632 C C . LEU A 1 194 ? 5.475 7.161 -23.015 1.00 91.62 194 LEU A C 1
ATOM 1634 O O . LEU A 1 194 ? 5.431 8.341 -22.669 1.00 91.62 194 LEU A O 1
ATOM 1638 N N . TRP A 1 195 ? 4.922 6.185 -22.296 1.00 90.44 195 TRP A N 1
ATOM 1639 C CA . TRP A 1 195 ? 4.199 6.421 -21.052 1.00 90.44 195 TRP A CA 1
ATOM 1640 C C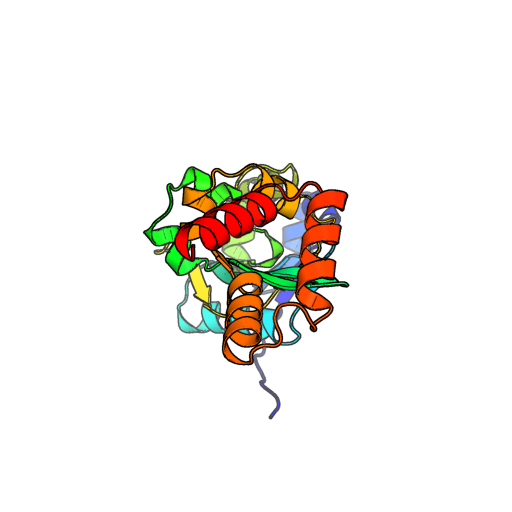 . TRP A 1 195 ? 5.091 7.061 -19.983 1.00 90.44 195 TRP A C 1
ATOM 1642 O O . TRP A 1 195 ? 4.707 8.061 -19.374 1.00 90.44 195 TRP A O 1
ATOM 1652 N N . ALA A 1 196 ? 6.303 6.540 -19.779 1.00 89.38 196 ALA A N 1
ATOM 1653 C CA . ALA A 1 196 ? 7.225 7.079 -18.788 1.00 89.38 196 ALA A CA 1
ATOM 1654 C C . ALA A 1 196 ? 7.639 8.524 -19.114 1.00 89.38 196 ALA A C 1
ATOM 1656 O O . ALA A 1 196 ? 7.775 9.331 -18.195 1.00 89.38 196 ALA A O 1
ATOM 1657 N N . MET A 1 197 ? 7.773 8.879 -20.397 1.00 88.62 197 MET A N 1
ATOM 1658 C CA . MET A 1 197 ? 8.034 10.258 -20.825 1.00 88.62 197 MET A CA 1
ATOM 1659 C C . MET A 1 197 ? 6.836 11.181 -20.568 1.00 88.62 197 MET A C 1
ATOM 1661 O O . MET A 1 197 ? 6.997 12.212 -19.914 1.00 88.62 197 MET A O 1
ATOM 1665 N N . ILE A 1 198 ? 5.633 10.798 -21.017 1.00 89.69 198 ILE A N 1
ATOM 1666 C CA . ILE A 1 198 ? 4.403 11.601 -20.863 1.00 89.69 198 ILE A CA 1
ATOM 1667 C C . ILE A 1 198 ? 4.121 11.890 -19.386 1.00 89.69 198 ILE A C 1
ATOM 1669 O O . ILE A 1 198 ? 3.835 13.026 -19.007 1.00 89.69 198 ILE A O 1
ATOM 1673 N N . HIS A 1 199 ? 4.259 10.876 -18.534 1.00 84.56 199 HIS A N 1
ATOM 1674 C CA . HIS A 1 199 ? 3.960 10.984 -17.108 1.00 84.56 199 HIS A CA 1
ATOM 1675 C C . HIS A 1 199 ? 5.174 11.352 -16.251 1.00 84.56 199 HIS A C 1
ATOM 1677 O O . HIS A 1 199 ? 5.095 11.307 -15.023 1.00 84.56 199 HIS A O 1
ATOM 1683 N N . ARG A 1 200 ? 6.297 11.732 -16.881 1.00 85.31 200 ARG A N 1
ATOM 1684 C CA . ARG A 1 200 ? 7.539 12.150 -16.209 1.00 85.31 200 ARG A CA 1
ATOM 1685 C C . ARG A 1 200 ? 8.022 11.134 -15.166 1.00 85.31 200 ARG A C 1
ATOM 1687 O O . ARG A 1 200 ? 8.585 11.502 -14.132 1.00 85.31 200 ARG A O 1
ATOM 1694 N N . ASN A 1 201 ? 7.816 9.846 -15.433 1.00 84.25 201 ASN A N 1
ATOM 1695 C CA . ASN A 1 201 ? 8.303 8.758 -14.598 1.00 84.25 201 ASN A CA 1
ATOM 1696 C C . ASN A 1 201 ? 9.785 8.492 -14.907 1.00 84.25 201 ASN A C 1
ATOM 1698 O O . ASN A 1 201 ? 10.170 7.484 -15.503 1.00 84.25 201 ASN A O 1
ATOM 1702 N N . TRP A 1 202 ? 10.628 9.444 -14.502 1.00 82.81 202 TRP A N 1
ATOM 1703 C CA . TRP A 1 202 ? 12.071 9.418 -14.742 1.00 82.81 202 TRP A CA 1
ATOM 1704 C C . TRP A 1 202 ? 12.762 8.207 -14.129 1.00 82.81 202 TRP A C 1
ATOM 1706 O O . TRP A 1 202 ? 13.820 7.808 -14.607 1.00 82.81 202 TRP A O 1
ATOM 1716 N N . PHE A 1 203 ? 12.177 7.623 -13.083 1.00 86.12 203 PHE A N 1
ATOM 1717 C CA . PHE A 1 203 ? 12.690 6.406 -12.475 1.00 86.12 203 PHE A CA 1
ATOM 1718 C C . PHE A 1 203 ? 12.737 5.255 -13.493 1.00 86.12 203 PHE A C 1
ATOM 1720 O O . PHE A 1 203 ? 13.797 4.657 -13.667 1.00 86.12 203 PHE A O 1
ATOM 1727 N N . ILE A 1 204 ? 11.640 4.998 -14.218 1.00 88.31 204 ILE A N 1
ATOM 1728 C CA . ILE A 1 204 ? 11.604 3.928 -15.228 1.00 88.31 204 ILE A CA 1
ATOM 1729 C C . ILE A 1 204 ? 12.600 4.213 -16.352 1.00 88.31 204 ILE A C 1
ATOM 1731 O O . ILE A 1 204 ? 13.360 3.326 -16.729 1.00 88.31 204 ILE A O 1
ATOM 1735 N N . ILE A 1 205 ? 12.653 5.452 -16.850 1.00 87.44 205 ILE A N 1
ATOM 1736 C CA . ILE A 1 205 ? 13.583 5.834 -17.926 1.00 87.44 205 ILE A CA 1
ATOM 1737 C C . ILE A 1 205 ? 15.035 5.570 -17.502 1.00 87.44 205 ILE A C 1
ATOM 1739 O O . ILE A 1 205 ? 15.779 4.910 -18.224 1.00 87.44 205 ILE A O 1
ATOM 1743 N N . LYS A 1 206 ? 15.428 6.030 -16.306 1.00 86.75 206 LYS A N 1
ATOM 1744 C CA . LYS A 1 206 ? 16.776 5.809 -15.758 1.00 86.75 206 LYS A CA 1
ATOM 1745 C C . LYS A 1 206 ? 17.083 4.325 -15.584 1.00 86.75 206 LYS A C 1
ATOM 1747 O O . LYS A 1 206 ? 18.159 3.886 -15.976 1.00 86.75 206 LYS A O 1
ATOM 1752 N N . TYR A 1 207 ? 16.133 3.558 -15.046 1.00 88.50 207 TYR A N 1
ATOM 1753 C CA . TYR A 1 207 ? 16.286 2.115 -14.869 1.00 88.50 207 TYR A CA 1
ATOM 1754 C C . TYR A 1 207 ? 16.582 1.407 -16.200 1.00 88.50 207 TYR A C 1
ATOM 1756 O O . TYR A 1 207 ? 17.487 0.577 -16.274 1.00 88.50 207 TYR A O 1
ATOM 1764 N N . LEU A 1 208 ? 15.848 1.751 -17.264 1.00 88.06 208 LEU A N 1
ATOM 1765 C CA . LEU A 1 208 ? 16.029 1.141 -18.584 1.00 88.06 208 LEU A CA 1
ATOM 1766 C C . LEU A 1 208 ? 17.380 1.497 -19.218 1.00 88.06 208 LEU A C 1
ATOM 1768 O O . LEU A 1 208 ? 18.049 0.607 -19.742 1.00 88.06 208 LEU A O 1
ATOM 1772 N N . LEU A 1 209 ? 17.804 2.763 -19.137 1.00 86.25 209 LEU A N 1
ATOM 1773 C CA . LEU A 1 209 ? 19.089 3.215 -19.688 1.00 86.25 209 LEU A CA 1
ATOM 1774 C C . LEU A 1 209 ? 20.274 2.488 -19.045 1.00 86.25 209 LEU A C 1
ATOM 1776 O O . LEU A 1 209 ? 21.137 1.957 -19.739 1.00 86.25 209 LEU A O 1
ATOM 1780 N N . GLU A 1 210 ? 20.294 2.391 -17.719 1.00 86.12 210 GLU A N 1
ATOM 1781 C CA . GLU A 1 210 ? 21.376 1.701 -17.018 1.00 86.12 210 GLU A CA 1
ATOM 1782 C C . GLU A 1 210 ? 21.444 0.213 -17.368 1.00 86.12 210 GLU A C 1
ATOM 1784 O O . GLU A 1 210 ? 22.523 -0.319 -17.618 1.00 86.12 210 GLU A O 1
ATOM 1789 N N . LYS A 1 211 ? 20.294 -0.470 -17.418 1.00 82.06 211 LYS A N 1
ATOM 1790 C CA . LYS A 1 211 ? 20.258 -1.895 -17.762 1.00 82.06 211 LYS A CA 1
ATOM 1791 C C . LYS A 1 211 ? 20.608 -2.165 -19.220 1.00 82.06 211 LYS A C 1
ATOM 1793 O O . LYS A 1 211 ? 21.110 -3.249 -19.498 1.00 82.06 211 LYS A O 1
ATOM 1798 N N . SER A 1 212 ? 20.410 -1.199 -20.119 1.00 71.56 212 SER A N 1
ATOM 1799 C CA . SER A 1 212 ? 20.895 -1.302 -21.499 1.00 71.56 212 SER A CA 1
ATOM 1800 C C . SER A 1 212 ? 22.426 -1.247 -21.580 1.00 71.56 212 SER A C 1
ATOM 1802 O O . SER A 1 212 ? 23.019 -2.115 -22.218 1.00 71.56 212 SER A O 1
ATOM 1804 N N . ASN A 1 213 ? 23.063 -0.343 -20.824 1.00 58.59 213 ASN A N 1
ATOM 1805 C CA . ASN A 1 213 ? 24.523 -0.173 -20.786 1.00 58.59 213 ASN A CA 1
ATOM 1806 C C . ASN A 1 213 ? 25.262 -1.308 -20.058 1.00 58.59 213 ASN A C 1
ATOM 1808 O O . ASN A 1 213 ? 26.446 -1.509 -20.278 1.00 58.59 213 ASN A O 1
ATOM 1812 N N . MET A 1 214 ? 24.586 -2.060 -19.182 1.00 46.41 214 MET A N 1
ATOM 1813 C CA . MET A 1 214 ? 25.162 -3.263 -18.558 1.00 46.41 214 MET A CA 1
ATOM 1814 C C . MET A 1 214 ? 25.129 -4.496 -19.480 1.00 46.41 214 MET A C 1
ATOM 1816 O O . MET A 1 214 ? 25.586 -5.564 -19.082 1.00 46.41 214 MET A O 1
ATOM 1820 N N . THR A 1 215 ? 24.531 -4.383 -20.671 1.00 46.84 215 THR A N 1
ATOM 1821 C CA . THR A 1 215 ? 24.381 -5.490 -21.635 1.00 46.84 215 THR A CA 1
ATOM 1822 C C . THR A 1 215 ? 25.081 -5.251 -22.975 1.00 46.84 215 THR A C 1
ATOM 1824 O O . THR A 1 215 ? 24.910 -6.062 -23.885 1.00 46.84 215 THR A O 1
ATOM 1827 N N . SER A 1 216 ? 25.841 -4.160 -23.075 1.00 41.56 216 SER A N 1
ATOM 1828 C CA . SER A 1 216 ? 26.805 -3.838 -24.136 1.00 41.56 216 SER A CA 1
ATOM 1829 C C . SER A 1 216 ? 28.218 -4.088 -23.633 1.00 41.56 216 SER A C 1
ATOM 1831 O O . SER A 1 216 ? 28.999 -4.708 -24.379 1.00 41.56 216 SER A O 1
#